Protein AF-A0A9N9D016-F1 (afdb_monomer)

Structure (mmCIF, N/CA/C/O backbone):
data_AF-A0A9N9D016-F1
#
_entry.id   AF-A0A9N9D016-F1
#
loop_
_atom_site.group_PDB
_atom_site.id
_atom_site.type_symbol
_atom_site.label_atom_id
_atom_site.label_alt_id
_atom_site.label_comp_id
_atom_site.label_asym_id
_atom_site.label_entity_id
_atom_site.label_seq_id
_atom_site.pdbx_PDB_ins_code
_atom_site.Cartn_x
_atom_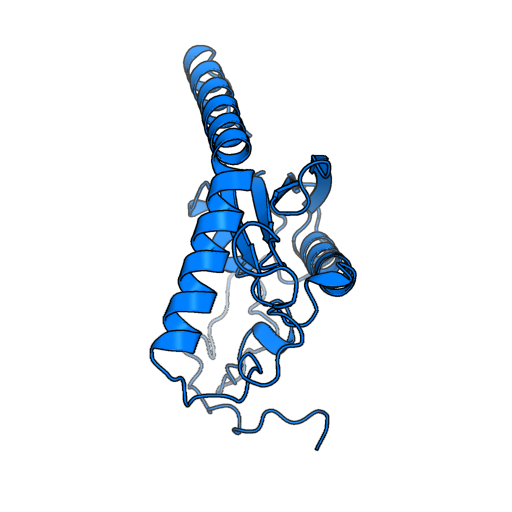site.Cartn_y
_atom_site.Cartn_z
_atom_site.occupancy
_atom_site.B_iso_or_equiv
_atom_site.auth_seq_id
_atom_site.auth_comp_id
_atom_site.auth_asym_id
_atom_site.auth_atom_id
_atom_site.pdbx_PDB_model_num
ATOM 1 N N . PHE A 1 1 ? -6.616 -1.565 -28.802 1.00 39.59 1 PHE A N 1
ATOM 2 C CA . PHE A 1 1 ? -7.080 -2.695 -27.973 1.00 39.59 1 PHE A CA 1
ATOM 3 C C . PHE A 1 1 ? -7.249 -2.222 -26.531 1.00 39.59 1 PHE A C 1
ATOM 5 O O . PHE A 1 1 ? -6.653 -2.785 -25.626 1.00 39.59 1 PHE A O 1
ATOM 12 N N . GLU A 1 2 ? -8.017 -1.154 -26.308 1.00 29.58 2 GLU A N 1
ATOM 13 C CA . GLU A 1 2 ? -8.272 -0.645 -24.955 1.00 29.58 2 GLU A CA 1
ATOM 14 C C . GLU A 1 2 ? -9.552 -1.282 -24.411 1.00 29.58 2 GLU A C 1
ATOM 16 O O . GLU A 1 2 ? -10.544 -1.376 -25.132 1.00 29.58 2 GLU A O 1
ATOM 21 N N . GLY A 1 3 ? -9.513 -1.744 -23.159 1.00 40.12 3 GLY A N 1
ATOM 22 C CA . GLY A 1 3 ? -10.699 -2.173 -22.409 1.00 40.12 3 GLY A CA 1
ATOM 23 C C . GLY A 1 3 ? -10.976 -3.679 -22.338 1.00 40.12 3 GLY A C 1
ATOM 24 O O . GLY A 1 3 ? -11.902 -4.072 -21.635 1.00 40.12 3 GLY A O 1
ATOM 25 N N . HIS A 1 4 ? -10.186 -4.536 -22.992 1.00 47.91 4 HIS A N 1
ATOM 26 C CA . HIS A 1 4 ? -10.326 -5.991 -22.857 1.00 47.91 4 HIS A CA 1
ATOM 27 C C . HIS A 1 4 ? -9.100 -6.597 -22.180 1.00 47.91 4 HIS A C 1
ATOM 29 O O . HIS A 1 4 ? -7.974 -6.415 -22.644 1.00 47.91 4 HIS A O 1
ATOM 35 N N . HIS A 1 5 ? -9.329 -7.336 -21.090 1.00 57.50 5 HIS A N 1
ATOM 36 C CA . HIS A 1 5 ? -8.306 -8.198 -2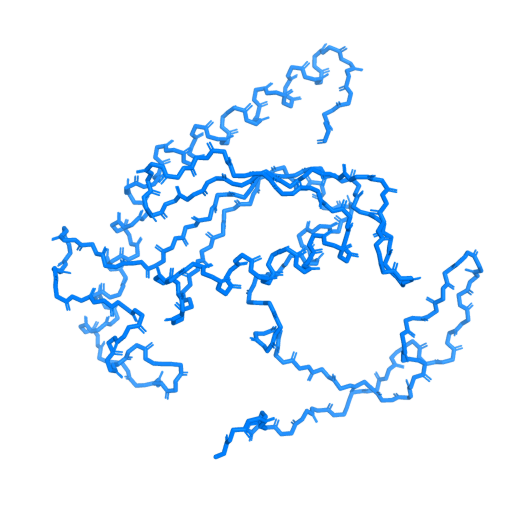0.508 1.00 57.50 5 HIS A CA 1
ATOM 37 C C . HIS A 1 5 ? -7.816 -9.166 -21.606 1.00 57.50 5 HIS A C 1
ATOM 39 O O . HIS A 1 5 ? -8.651 -9.763 -22.291 1.00 57.50 5 HIS A O 1
ATOM 45 N N . PRO A 1 6 ? -6.495 -9.318 -21.822 1.00 65.94 6 PRO A N 1
ATOM 46 C CA . PRO A 1 6 ? -5.955 -10.052 -22.974 1.00 65.94 6 PRO A CA 1
ATOM 47 C C . PRO A 1 6 ? -6.269 -11.553 -22.936 1.00 65.94 6 PRO A C 1
ATOM 49 O O . PRO A 1 6 ? -6.112 -12.251 -23.934 1.00 65.94 6 PRO A O 1
ATOM 52 N N . ILE A 1 7 ? -6.708 -12.044 -21.778 1.00 72.31 7 ILE A N 1
ATOM 53 C CA . ILE A 1 7 ? -7.088 -13.428 -21.529 1.00 72.31 7 ILE A CA 1
ATOM 54 C C . ILE A 1 7 ? -8.566 -13.425 -21.109 1.00 72.31 7 ILE A C 1
ATOM 56 O O . ILE A 1 7 ? -8.907 -12.681 -20.185 1.00 72.31 7 ILE A O 1
ATOM 60 N N . PRO A 1 8 ? -9.447 -14.215 -21.747 1.00 76.75 8 PRO A N 1
ATOM 61 C CA . PRO A 1 8 ? -10.817 -14.393 -21.273 1.00 76.75 8 PRO A CA 1
ATOM 62 C C . PRO A 1 8 ? -10.829 -14.826 -19.805 1.00 76.75 8 PRO A C 1
ATOM 64 O O . PRO A 1 8 ? -9.970 -15.605 -19.387 1.00 76.75 8 PRO A O 1
ATOM 67 N N . GLN A 1 9 ? -11.786 -14.332 -19.020 1.00 83.00 9 GLN A N 1
ATOM 68 C CA . GLN A 1 9 ? -11.926 -14.785 -17.637 1.00 83.00 9 GLN A CA 1
ATOM 69 C C . GLN A 1 9 ? -12.270 -16.285 -17.618 1.00 83.00 9 GLN A C 1
ATOM 71 O O . GLN A 1 9 ? -13.048 -16.734 -18.466 1.00 83.00 9 GLN A O 1
ATOM 76 N N . PRO A 1 10 ? -11.672 -17.073 -16.710 1.00 85.88 10 PRO A N 1
ATOM 77 C CA . PRO A 1 10 ? -12.040 -18.471 -16.546 1.00 85.88 10 PRO A CA 1
ATOM 78 C C . PRO A 1 10 ? -13.487 -18.595 -16.058 1.00 85.88 10 PRO A C 1
ATOM 80 O O . PRO A 1 10 ? -13.998 -17.724 -15.355 1.00 85.88 10 PRO A O 1
ATOM 83 N N . ASN A 1 11 ? -14.127 -19.702 -16.437 1.00 90.19 11 ASN A N 1
ATOM 84 C CA . ASN A 1 11 ? -15.432 -20.095 -15.921 1.00 90.19 11 ASN A CA 1
ATOM 85 C C . ASN A 1 11 ? -15.217 -21.035 -14.736 1.00 90.19 11 ASN A C 1
ATOM 87 O O . ASN A 1 11 ? -14.868 -22.202 -14.931 1.00 90.19 11 ASN A O 1
ATOM 91 N N . ASP A 1 12 ? -15.441 -20.534 -13.527 1.00 89.81 12 ASP A N 1
ATOM 92 C CA . ASP A 1 12 ? -15.268 -21.295 -12.295 1.00 89.81 12 ASP A CA 1
ATOM 93 C C . ASP A 1 12 ? -16.627 -21.651 -11.691 1.00 89.81 12 ASP A C 1
ATOM 95 O O . ASP A 1 12 ? -17.488 -20.791 -11.519 1.00 89.81 12 ASP A O 1
ATOM 99 N N . TYR A 1 13 ? -16.841 -22.920 -11.336 1.00 92.31 13 TYR A N 1
ATOM 100 C CA . TYR A 1 13 ? -18.090 -23.326 -10.688 1.00 92.31 13 TYR A CA 1
ATOM 101 C C . TYR A 1 13 ? -18.233 -22.666 -9.313 1.00 92.31 13 TYR A C 1
ATOM 103 O O . TYR A 1 13 ? -17.361 -22.777 -8.445 1.00 92.31 13 TYR A O 1
ATOM 111 N N . ASN A 1 14 ? -19.368 -22.005 -9.097 1.00 89.44 14 ASN A N 1
ATOM 112 C CA . ASN A 1 14 ? -19.669 -21.318 -7.856 1.00 89.44 14 ASN A CA 1
ATOM 113 C C . ASN A 1 14 ? -20.026 -22.322 -6.751 1.00 89.44 14 ASN A C 1
ATOM 115 O O . ASN A 1 14 ? -21.141 -22.838 -6.692 1.00 89.44 14 ASN A O 1
ATOM 119 N N . PHE A 1 15 ? -19.111 -22.540 -5.805 1.00 87.12 15 PHE A N 1
ATOM 120 C CA . PHE A 1 15 ? -19.359 -23.406 -4.643 1.00 87.12 15 PHE A CA 1
ATOM 121 C C . PHE A 1 15 ? -20.514 -22.922 -3.747 1.00 87.12 15 PHE A C 1
ATOM 123 O O . PHE A 1 15 ? -20.996 -23.677 -2.905 1.00 87.12 15 PHE A O 1
ATOM 130 N N . SER A 1 16 ? -20.920 -21.656 -3.888 1.00 85.00 16 SER A N 1
ATOM 131 C CA . SER A 1 16 ? -22.013 -21.042 -3.133 1.00 85.00 16 SER A CA 1
ATOM 132 C C . SER A 1 16 ? -23.344 -20.993 -3.890 1.00 85.00 16 SER A C 1
ATOM 134 O O . SER A 1 16 ? -24.325 -20.473 -3.356 1.00 85.00 16 SER A O 1
ATOM 136 N N . TYR A 1 17 ? -23.402 -21.550 -5.105 1.00 85.88 17 TYR A N 1
ATOM 137 C CA . T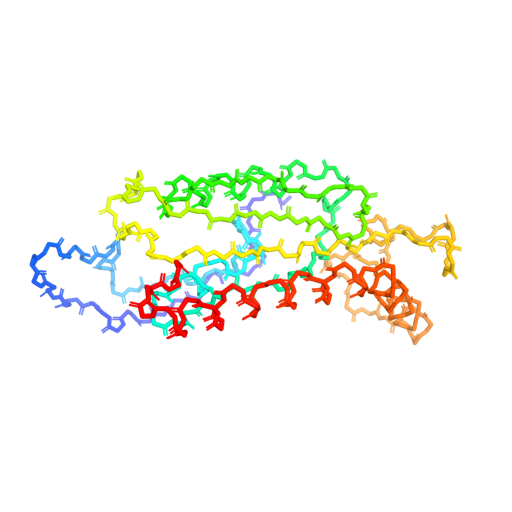YR A 1 17 ? -24.632 -21.619 -5.888 1.00 85.88 17 TYR A CA 1
ATOM 138 C C . TYR A 1 17 ? -25.722 -22.381 -5.124 1.00 85.88 17 TYR A C 1
ATOM 140 O O . TYR A 1 17 ? -25.465 -23.440 -4.553 1.00 85.88 17 TYR A O 1
ATOM 148 N N . HIS A 1 18 ? -26.935 -21.822 -5.083 1.00 84.12 18 HIS A N 1
ATOM 149 C CA . HIS A 1 18 ? -28.066 -22.328 -4.287 1.00 84.12 18 HIS A CA 1
ATOM 150 C C . HIS A 1 18 ? -27.874 -22.344 -2.764 1.00 84.12 18 HIS A C 1
ATOM 152 O O . HIS A 1 18 ? -28.691 -22.928 -2.046 1.00 84.12 18 HIS A O 1
ATOM 158 N N . LEU A 1 19 ? -26.852 -21.676 -2.225 1.00 81.06 19 LEU A N 1
ATOM 159 C CA . LEU A 1 19 ? -26.879 -21.365 -0.802 1.00 81.06 19 LEU A CA 1
ATOM 160 C C . LEU A 1 19 ? -27.991 -20.341 -0.528 1.00 81.06 19 LEU A C 1
ATOM 162 O O . LEU A 1 19 ? -28.340 -19.512 -1.361 1.00 81.06 19 LEU A O 1
ATOM 166 N N . HIS A 1 20 ? -28.585 -20.409 0.656 1.00 76.56 20 HIS A N 1
ATOM 167 C CA . HIS A 1 20 ? -29.593 -19.453 1.102 1.00 76.56 20 HIS A CA 1
ATOM 168 C C . HIS A 1 20 ? -29.164 -18.947 2.476 1.00 76.56 20 HIS A C 1
ATOM 170 O O . HIS A 1 20 ? -29.488 -19.575 3.486 1.00 76.56 20 HIS A O 1
ATOM 176 N N . PRO A 1 21 ? -28.351 -17.877 2.537 1.00 74.44 21 PRO A N 1
ATOM 177 C CA . PRO A 1 21 ? -27.917 -17.334 3.811 1.00 74.44 21 PRO A CA 1
ATOM 178 C C . PRO A 1 21 ? -29.119 -16.807 4.596 1.00 74.44 21 PRO A C 1
ATOM 180 O O . PRO A 1 21 ? -30.038 -16.202 4.041 1.00 74.44 21 PRO A O 1
ATOM 183 N N . SER A 1 22 ? -29.104 -17.035 5.908 1.00 71.69 22 SER A N 1
ATOM 184 C CA . SER A 1 22 ? -30.092 -16.442 6.804 1.00 71.69 22 SER A CA 1
ATOM 185 C C . SER A 1 22 ? -29.954 -14.912 6.805 1.00 71.69 22 SER A C 1
ATOM 187 O O . SER A 1 22 ? -28.826 -14.404 6.773 1.00 71.69 22 SER A O 1
ATOM 189 N N . PRO A 1 23 ? -31.065 -14.159 6.910 1.00 70.06 23 PRO A N 1
ATOM 190 C CA . PRO A 1 23 ? -31.018 -12.712 7.099 1.00 70.06 23 PRO A CA 1
ATOM 191 C C . PRO A 1 23 ? -30.088 -12.312 8.263 1.00 70.06 23 PRO A C 1
ATOM 193 O O . PRO A 1 23 ? -30.003 -13.050 9.248 1.00 70.06 23 PRO A O 1
ATOM 196 N N . PRO A 1 24 ? -29.401 -11.156 8.192 1.00 68.00 24 PRO A N 1
ATOM 197 C CA . PRO A 1 24 ? -29.524 -10.099 7.181 1.00 68.00 24 PRO A CA 1
ATOM 198 C C . PRO A 1 24 ? -28.620 -10.289 5.950 1.00 68.00 24 PRO A C 1
ATOM 200 O O . PRO A 1 24 ? -28.565 -9.410 5.094 1.00 68.00 24 PRO A O 1
ATOM 203 N N . TYR A 1 25 ? -27.885 -11.397 5.859 1.00 66.06 25 TYR A N 1
ATOM 204 C CA . TYR A 1 25 ? -26.896 -11.592 4.806 1.00 66.06 25 TYR A CA 1
ATOM 205 C C . TYR A 1 25 ? -27.591 -11.935 3.490 1.00 66.06 25 TYR A C 1
ATOM 207 O O . TYR A 1 25 ? -28.261 -12.958 3.382 1.00 66.06 25 TYR A O 1
ATOM 215 N N . LYS A 1 26 ? -27.421 -11.086 2.477 1.00 65.75 26 LYS A N 1
ATOM 216 C CA . LYS A 1 26 ? -27.707 -11.459 1.092 1.00 65.75 26 LYS A CA 1
ATOM 217 C C . LYS A 1 26 ? -26.488 -12.219 0.567 1.00 65.75 26 LYS A C 1
ATOM 219 O O . LYS A 1 26 ? -25.357 -11.836 0.872 1.00 65.75 26 LYS A O 1
ATOM 224 N N . LEU A 1 27 ? -26.693 -13.277 -0.223 1.00 66.19 27 LEU A N 1
ATOM 225 C CA . LEU A 1 27 ? -25.628 -13.693 -1.139 1.00 66.19 27 LEU A CA 1
ATOM 226 C C . LEU A 1 27 ? -25.256 -12.453 -1.946 1.00 66.19 27 LEU A C 1
ATOM 228 O O . LEU A 1 27 ? -26.141 -11.661 -2.283 1.00 66.19 27 LEU A O 1
ATOM 232 N N . GLY A 1 28 ? -23.959 -12.252 -2.171 1.00 64.44 28 GLY A N 1
ATOM 233 C CA . GLY A 1 28 ? -23.489 -11.153 -3.004 1.00 64.44 28 GLY A CA 1
ATOM 234 C C . GLY A 1 28 ? -24.165 -11.167 -4.384 1.00 64.44 28 GLY A C 1
ATOM 235 O O . GLY A 1 28 ? -24.965 -12.057 -4.675 1.00 64.44 28 GLY A O 1
ATOM 236 N N . PRO A 1 29 ? -23.828 -10.217 -5.264 1.00 59.78 29 PRO A N 1
ATOM 237 C CA . PRO A 1 29 ? -24.508 -10.016 -6.548 1.00 59.78 29 PRO A CA 1
ATOM 238 C C . PRO A 1 29 ? -24.613 -11.248 -7.472 1.00 59.78 29 PRO A C 1
ATOM 240 O O . PRO A 1 29 ? -25.320 -11.184 -8.472 1.00 59.78 29 PRO A O 1
ATOM 243 N N . GLU A 1 30 ? -23.980 -12.379 -7.150 1.00 62.97 30 GLU A N 1
ATOM 244 C CA . GLU A 1 30 ? -23.886 -13.545 -8.019 1.00 62.97 30 GLU A CA 1
ATOM 245 C C . GLU A 1 30 ? -24.279 -14.848 -7.304 1.00 62.97 30 GLU A C 1
ATOM 247 O O . GLU A 1 30 ? -23.441 -15.678 -6.954 1.00 62.97 30 GLU A O 1
ATOM 252 N N . ASN A 1 31 ? -25.587 -15.098 -7.176 1.00 73.81 31 ASN A N 1
ATOM 253 C CA . ASN A 1 31 ? -26.110 -16.474 -7.118 1.00 73.81 31 ASN A CA 1
ATOM 254 C C . ASN A 1 31 ? -26.096 -17.103 -8.531 1.00 73.81 31 ASN A C 1
ATOM 256 O O . ASN A 1 31 ? -27.087 -17.671 -8.987 1.00 73.81 31 ASN A O 1
ATOM 260 N N . ASN A 1 32 ? -24.983 -16.923 -9.243 1.00 84.69 32 ASN A N 1
ATOM 261 C CA . ASN A 1 32 ? -24.724 -17.488 -10.558 1.00 84.69 32 ASN A CA 1
ATOM 262 C C . ASN A 1 32 ? -24.093 -18.869 -10.382 1.00 84.69 32 ASN A C 1
ATOM 264 O O . ASN A 1 32 ? -23.357 -19.094 -9.423 1.00 84.69 32 ASN A O 1
ATOM 268 N N . GLU A 1 33 ? -24.355 -19.787 -11.308 1.00 89.44 33 GLU A N 1
ATOM 269 C CA . GLU A 1 33 ? -23.710 -21.107 -11.321 1.00 89.44 33 GLU A CA 1
ATOM 270 C C . GLU A 1 33 ? -22.202 -20.997 -11.589 1.00 89.44 33 GLU A C 1
ATOM 272 O O . GLU A 1 33 ? -21.408 -21.768 -11.050 1.00 89.44 33 GLU A O 1
ATOM 277 N N . ILE A 1 34 ? -21.813 -20.007 -12.394 1.00 90.00 34 ILE A N 1
ATOM 278 C CA . ILE A 1 34 ? -20.440 -19.744 -12.815 1.00 90.00 34 ILE A CA 1
ATOM 279 C C . ILE A 1 34 ? -19.999 -18.385 -12.272 1.00 90.00 34 ILE A C 1
ATOM 281 O O . ILE A 1 34 ? -20.721 -17.398 -12.404 1.00 90.00 34 ILE A O 1
ATOM 285 N N . LEU A 1 35 ? -18.811 -18.354 -11.675 1.00 88.00 35 LEU A N 1
ATOM 286 C CA . LEU A 1 35 ? -18.076 -17.151 -11.312 1.00 88.00 35 LEU A CA 1
ATOM 287 C C . LEU A 1 35 ? -17.006 -16.878 -12.364 1.00 88.00 35 LEU A C 1
ATOM 289 O O . LEU A 1 35 ? -16.386 -17.804 -12.889 1.00 88.00 35 LEU A O 1
ATOM 293 N N . HIS A 1 36 ? -16.754 -15.597 -12.607 1.00 87.38 36 HIS A N 1
ATOM 294 C CA . HIS A 1 36 ? -15.640 -15.147 -13.430 1.00 87.38 36 HIS A CA 1
ATOM 295 C C . HIS A 1 36 ? -14.653 -14.378 -12.557 1.00 87.38 36 HIS A C 1
ATOM 297 O O . HIS A 1 36 ? -14.885 -13.224 -12.188 1.00 87.38 36 HIS A O 1
ATOM 303 N N . PHE A 1 37 ? -13.541 -15.018 -12.198 1.00 85.62 37 PHE A N 1
ATOM 304 C CA . PHE A 1 37 ? -12.487 -14.337 -11.455 1.00 85.62 37 PHE A CA 1
ATOM 305 C C . PHE A 1 37 ? -11.612 -13.504 -12.397 1.00 85.62 37 PHE A C 1
ATOM 307 O O . PHE A 1 37 ? -11.225 -13.941 -13.481 1.00 85.62 37 PHE A O 1
ATOM 314 N N . GLY A 1 38 ? -11.298 -12.282 -11.971 1.00 84.50 38 GLY A N 1
ATOM 315 C CA . GLY A 1 38 ? -10.421 -11.360 -12.686 1.00 84.50 38 GLY A CA 1
ATOM 316 C C . GLY A 1 38 ? -9.198 -10.971 -11.863 1.00 84.50 38 GLY A C 1
ATOM 317 O O . GLY A 1 38 ? -9.175 -11.134 -10.642 1.00 84.50 38 GLY A O 1
ATOM 318 N N . ASP A 1 39 ? -8.191 -10.427 -12.545 1.00 85.50 39 ASP A N 1
ATOM 319 C CA . ASP A 1 39 ? -7.055 -9.766 -11.903 1.00 85.50 39 ASP A CA 1
ATOM 320 C C . ASP A 1 39 ? -7.557 -8.534 -11.113 1.00 85.50 39 ASP A C 1
ATOM 322 O O . ASP A 1 39 ? -8.206 -7.658 -11.703 1.00 85.50 39 ASP A O 1
ATOM 326 N N . PRO A 1 40 ? -7.288 -8.440 -9.794 1.00 85.25 40 PRO A N 1
ATOM 327 C CA . PRO A 1 40 ? -7.723 -7.310 -8.976 1.00 85.25 40 PRO A CA 1
ATOM 328 C C . PRO A 1 40 ? -7.131 -5.970 -9.426 1.00 85.25 40 PRO A C 1
ATOM 330 O O . PRO A 1 40 ? -7.741 -4.934 -9.148 1.00 85.25 40 PRO A O 1
ATOM 333 N N . GLY A 1 41 ? -6.014 -5.970 -10.161 1.00 82.00 41 GLY A N 1
ATOM 334 C CA . GLY A 1 41 ? -5.363 -4.760 -10.659 1.00 82.00 41 GLY A CA 1
ATOM 335 C C . GLY A 1 41 ? -6.174 -3.963 -11.680 1.00 82.00 41 GLY A C 1
ATOM 336 O O . GLY A 1 41 ? -5.859 -2.816 -11.971 1.00 82.00 41 GLY A O 1
ATOM 337 N N . ALA A 1 42 ? -7.280 -4.517 -12.185 1.00 80.81 42 ALA A N 1
ATOM 338 C CA . ALA A 1 42 ? -8.277 -3.740 -12.925 1.00 80.81 42 ALA A CA 1
ATOM 339 C C . ALA A 1 42 ? -9.099 -2.789 -12.026 1.00 80.81 42 ALA A C 1
ATOM 341 O O . ALA A 1 42 ? -9.856 -1.967 -12.538 1.00 80.81 42 ALA A O 1
ATOM 342 N N . THR A 1 43 ? -8.996 -2.924 -10.698 1.00 84.31 43 THR A N 1
ATOM 343 C CA . THR A 1 43 ? -9.799 -2.181 -9.714 1.00 84.31 43 THR A CA 1
ATOM 344 C C . THR A 1 43 ? -8.948 -1.521 -8.634 1.00 84.31 43 THR A C 1
ATOM 346 O O . THR A 1 43 ? -9.005 -0.308 -8.466 1.00 84.31 43 THR A O 1
ATOM 349 N N . ASN A 1 44 ? -8.178 -2.309 -7.883 1.00 87.12 44 ASN A N 1
ATOM 350 C CA . ASN A 1 44 ? -7.308 -1.857 -6.809 1.00 87.12 44 ASN A CA 1
ATOM 351 C C . ASN A 1 44 ? -6.137 -2.832 -6.689 1.00 87.12 44 ASN A C 1
ATOM 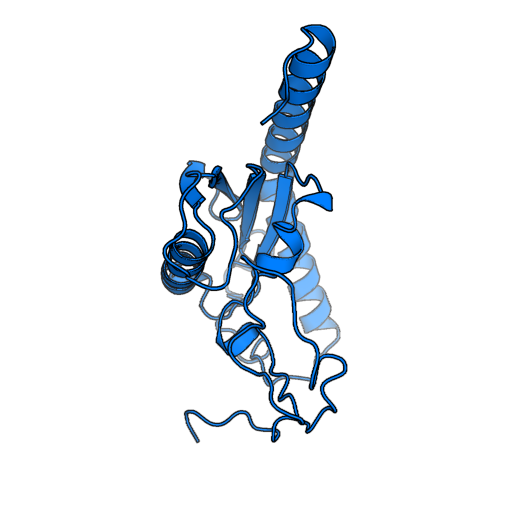353 O O . ASN A 1 44 ? -6.319 -3.976 -6.269 1.00 87.12 44 ASN A O 1
ATOM 357 N N . ASP A 1 45 ? -4.939 -2.362 -7.030 1.00 87.25 45 ASP A N 1
ATOM 358 C CA . ASP A 1 45 ? -3.704 -3.144 -6.928 1.00 87.25 45 ASP A CA 1
ATOM 359 C C . ASP A 1 45 ? -3.292 -3.426 -5.468 1.00 87.25 45 ASP A C 1
ATOM 361 O O . ASP A 1 45 ? -2.490 -4.326 -5.206 1.00 87.25 45 ASP A O 1
ATOM 365 N N . PHE A 1 46 ? -3.878 -2.728 -4.484 1.00 89.25 46 PHE A N 1
ATOM 366 C CA . PHE A 1 46 ? -3.704 -3.058 -3.072 1.00 89.25 46 PHE A CA 1
ATOM 367 C C . PHE A 1 46 ? -4.733 -4.092 -2.589 1.00 89.25 46 PHE A C 1
ATOM 369 O O . PHE A 1 46 ? -5.944 -3.885 -2.719 1.00 89.25 46 PHE A O 1
ATOM 376 N N . PRO A 1 47 ? -4.301 -5.171 -1.902 1.00 90.81 47 PRO A N 1
ATOM 377 C CA . PRO A 1 47 ? -5.186 -6.221 -1.392 1.00 90.81 47 PRO A CA 1
ATOM 378 C C . PRO A 1 47 ? -5.919 -5.798 -0.102 1.00 90.81 47 PRO A C 1
ATOM 380 O O . PRO A 1 47 ? -5.864 -6.471 0.934 1.00 90.81 47 PRO A O 1
ATOM 383 N N . MET A 1 48 ? -6.643 -4.680 -0.160 1.00 92.88 48 MET A N 1
ATOM 384 C CA . MET A 1 48 ? -7.283 -4.032 0.988 1.00 92.88 48 MET A CA 1
ATOM 385 C C . MET A 1 48 ? -8.420 -4.868 1.595 1.00 92.88 48 MET A C 1
ATOM 387 O O . MET A 1 48 ? -8.593 -4.916 2.817 1.00 92.88 48 MET A O 1
ATOM 391 N N . TYR A 1 49 ? -9.187 -5.591 0.775 1.00 92.44 49 TYR A N 1
ATOM 392 C CA . TYR A 1 49 ? -10.284 -6.433 1.266 1.00 92.44 49 TYR A CA 1
ATOM 393 C C . TYR A 1 49 ? -9.791 -7.595 2.152 1.00 92.44 49 TYR A C 1
ATOM 395 O O . TYR A 1 49 ? -10.280 -7.718 3.279 1.00 92.44 49 TYR A O 1
ATOM 403 N N . PRO A 1 50 ? -8.787 -8.401 1.743 1.00 92.94 50 PRO A N 1
ATOM 404 C CA . PRO A 1 50 ? -8.173 -9.384 2.634 1.00 92.94 50 PRO A CA 1
ATOM 405 C C . PRO A 1 50 ? -7.598 -8.783 3.919 1.00 92.94 50 PRO A C 1
ATOM 407 O O . PRO A 1 50 ? -7.757 -9.376 4.984 1.00 92.94 50 PRO A O 1
ATOM 410 N N . ILE A 1 51 ? -6.930 -7.626 3.834 1.00 92.69 51 ILE A N 1
ATOM 411 C CA . ILE A 1 51 ? -6.313 -6.944 4.985 1.00 92.69 51 ILE A CA 1
ATOM 412 C C . ILE A 1 51 ? -7.371 -6.565 6.029 1.00 92.69 51 ILE A C 1
ATOM 414 O O . ILE A 1 51 ? -7.183 -6.786 7.224 1.00 92.69 51 ILE A O 1
ATOM 418 N N . THR A 1 52 ? -8.518 -6.064 5.579 1.00 93.44 52 THR A N 1
ATOM 419 C CA . THR A 1 52 ? -9.573 -5.541 6.461 1.00 93.44 52 THR A CA 1
ATOM 420 C C . THR A 1 52 ? -10.554 -6.599 6.961 1.00 93.44 52 THR A C 1
ATOM 422 O O . THR A 1 52 ? -11.571 -6.266 7.574 1.00 93.44 52 THR A O 1
ATOM 425 N N . HIS A 1 53 ? -10.268 -7.884 6.737 1.00 92.62 53 HIS A N 1
ATOM 426 C CA . HIS A 1 53 ? -11.083 -8.958 7.287 1.00 92.62 53 HIS A CA 1
ATOM 427 C C . HIS A 1 53 ? -11.033 -8.930 8.834 1.00 92.62 53 HIS A C 1
ATOM 429 O O . HIS A 1 53 ? -9.947 -9.080 9.406 1.00 92.62 53 HIS A O 1
ATOM 435 N N . PRO A 1 54 ? -12.176 -8.840 9.550 1.00 87.81 54 PRO A N 1
ATOM 436 C CA . PRO A 1 54 ? -12.199 -8.582 10.997 1.00 87.81 54 PRO A CA 1
ATOM 437 C C . PRO A 1 54 ? -11.378 -9.550 11.855 1.00 87.81 54 PRO A C 1
ATOM 439 O O . PRO A 1 54 ? -10.746 -9.162 12.837 1.00 87.81 54 PRO A O 1
ATOM 442 N N . LYS A 1 55 ? -11.324 -10.829 11.464 1.00 92.06 55 LYS A N 1
ATOM 443 C CA . LYS A 1 55 ? -10.551 -11.847 12.196 1.00 92.06 55 LYS A CA 1
ATOM 444 C C . LYS A 1 55 ? -9.029 -11.678 12.100 1.00 92.06 55 LYS A C 1
ATOM 446 O O . LYS A 1 55 ? -8.333 -12.280 12.911 1.00 92.06 55 LYS A O 1
ATOM 451 N N . ARG A 1 56 ? -8.500 -10.894 11.148 1.00 93.38 56 ARG A N 1
ATOM 452 C CA . ARG A 1 56 ? -7.045 -10.719 10.989 1.00 93.38 56 ARG A CA 1
ATOM 453 C C . ARG A 1 56 ? -6.432 -9.778 12.020 1.00 93.38 56 ARG A C 1
ATOM 455 O O . ARG A 1 56 ? -5.253 -9.918 12.316 1.00 93.38 56 ARG A O 1
ATOM 462 N N . LYS A 1 57 ? -7.225 -8.861 12.587 1.00 92.69 57 LYS A N 1
ATOM 463 C CA . LYS A 1 57 ? -6.794 -7.923 13.637 1.00 92.69 57 LYS A CA 1
ATOM 464 C C . LYS A 1 57 ? -5.495 -7.168 13.282 1.00 92.69 57 LYS A C 1
ATOM 466 O O . LYS A 1 57 ? -4.614 -7.041 14.128 1.00 92.69 57 LYS A O 1
ATOM 471 N N . ILE A 1 58 ? -5.377 -6.705 12.035 1.00 95.75 58 ILE A N 1
ATOM 472 C CA . ILE A 1 58 ? -4.192 -5.992 11.534 1.00 95.75 58 ILE A CA 1
ATOM 473 C C . ILE A 1 58 ? -4.163 -4.579 12.117 1.00 95.75 58 ILE A C 1
ATOM 475 O O . ILE A 1 58 ? -5.171 -3.887 12.056 1.00 95.75 58 ILE A O 1
ATOM 479 N N . ASP A 1 59 ? -3.020 -4.175 12.677 1.00 96.62 59 ASP A N 1
ATOM 480 C CA . ASP A 1 59 ? -2.816 -2.831 13.240 1.00 96.62 59 ASP A CA 1
ATOM 481 C C . ASP A 1 59 ? -1.951 -1.940 12.319 1.00 96.62 59 ASP A C 1
ATOM 483 O O . ASP A 1 59 ? -2.175 -0.735 12.230 1.00 96.62 59 ASP A O 1
ATOM 487 N N . VAL A 1 60 ? -0.975 -2.529 11.613 1.00 97.62 60 VAL A N 1
ATOM 488 C CA . VAL A 1 60 ? -0.067 -1.837 10.680 1.00 97.62 60 VAL A CA 1
ATOM 489 C C . VAL A 1 60 ? 0.063 -2.645 9.391 1.00 97.62 60 VAL A C 1
ATOM 491 O O . VAL A 1 60 ? 0.231 -3.865 9.433 1.00 97.62 60 VAL A O 1
ATOM 494 N N . VAL A 1 61 ? 0.026 -1.955 8.255 1.00 97.69 61 VAL A N 1
ATOM 495 C CA . VAL A 1 61 ? 0.296 -2.474 6.914 1.00 97.69 61 VAL A CA 1
ATOM 496 C C . VAL A 1 61 ? 1.527 -1.763 6.367 1.00 97.69 61 VAL A C 1
ATOM 498 O O . VAL A 1 61 ? 1.597 -0.539 6.388 1.00 97.69 61 VAL A O 1
ATOM 501 N N . ILE A 1 62 ? 2.486 -2.530 5.856 1.00 97.69 62 ILE A N 1
ATOM 502 C CA . ILE A 1 62 ? 3.614 -2.008 5.079 1.00 97.69 62 ILE A CA 1
ATOM 503 C C . ILE A 1 62 ? 3.307 -2.343 3.622 1.00 97.69 62 ILE A C 1
ATOM 505 O O . ILE A 1 62 ? 3.441 -3.495 3.209 1.00 97.69 62 ILE A O 1
ATOM 509 N N . GLY A 1 63 ? 2.791 -1.363 2.889 1.00 96.31 63 GLY A N 1
ATOM 510 C CA . GLY A 1 63 ? 2.380 -1.510 1.500 1.00 96.31 63 GLY A CA 1
ATOM 511 C C . GLY A 1 63 ? 3.478 -1.037 0.561 1.00 96.31 63 GLY A C 1
ATOM 512 O O . GLY A 1 63 ? 4.026 0.038 0.771 1.00 96.31 63 GLY A O 1
ATOM 513 N N . PHE A 1 64 ? 3.785 -1.822 -0.468 1.00 96.12 64 PHE A N 1
ATOM 514 C CA . PHE A 1 64 ? 4.732 -1.452 -1.517 1.00 96.12 64 PHE A CA 1
ATOM 515 C C . PHE A 1 64 ? 3.965 -1.246 -2.819 1.00 96.12 64 PHE A C 1
ATOM 517 O O . PHE A 1 64 ? 3.258 -2.152 -3.253 1.00 96.12 64 PHE A O 1
ATOM 524 N N . ASP A 1 65 ? 4.114 -0.071 -3.419 1.00 94.31 65 ASP A N 1
ATOM 525 C CA . ASP A 1 65 ? 3.489 0.298 -4.682 1.00 94.31 65 ASP A CA 1
ATOM 526 C C . ASP A 1 65 ? 4.523 0.322 -5.807 1.00 94.31 65 ASP A C 1
ATOM 528 O O . ASP A 1 65 ? 5.454 1.132 -5.790 1.00 94.31 65 ASP A O 1
ATOM 532 N N . CYS A 1 66 ? 4.335 -0.568 -6.779 1.00 92.31 66 CYS A N 1
ATOM 533 C CA . CYS A 1 66 ? 5.139 -0.671 -7.995 1.00 92.31 66 CYS A CA 1
ATOM 534 C C . CYS A 1 66 ? 4.344 -0.271 -9.253 1.00 92.31 66 CYS A C 1
ATOM 536 O O . CYS A 1 66 ? 4.703 -0.668 -10.361 1.00 92.31 66 CYS A O 1
ATOM 538 N N . SER A 1 67 ? 3.244 0.462 -9.089 1.00 90.00 67 SER A N 1
ATOM 539 C CA . SER A 1 67 ? 2.356 0.879 -10.170 1.00 90.00 67 SER A CA 1
ATOM 540 C C . SER A 1 67 ? 3.053 1.864 -11.098 1.00 90.00 67 SER A C 1
ATOM 542 O O . SER A 1 67 ? 3.806 2.738 -10.672 1.00 90.00 67 SER A O 1
ATOM 544 N N . THR A 1 68 ? 2.724 1.815 -12.384 1.00 85.88 68 THR A N 1
ATOM 545 C CA . THR A 1 68 ? 3.251 2.774 -13.369 1.00 85.88 68 THR A CA 1
ATOM 546 C C . THR A 1 68 ? 2.711 4.196 -13.169 1.00 85.88 68 THR A C 1
ATOM 548 O O . THR A 1 68 ? 3.269 5.150 -13.696 1.00 85.88 68 THR A O 1
ATOM 551 N N . SER A 1 69 ? 1.629 4.364 -12.402 1.00 86.19 69 SER A N 1
ATOM 552 C CA . SER A 1 69 ? 1.019 5.659 -12.062 1.00 86.19 69 SER A CA 1
ATOM 553 C C . SER A 1 69 ? 1.450 6.208 -10.696 1.00 86.19 69 SER A C 1
ATOM 555 O O . SER A 1 69 ? 0.901 7.208 -10.236 1.00 86.19 69 SER A O 1
ATOM 557 N N . VAL A 1 70 ? 2.424 5.575 -10.033 1.00 87.88 70 VAL A N 1
ATOM 558 C CA . VAL A 1 70 ? 2.824 5.889 -8.648 1.00 87.88 70 VAL A CA 1
ATOM 559 C C . VAL A 1 70 ? 3.365 7.321 -8.466 1.00 87.88 70 VAL A C 1
ATOM 561 O O . VAL A 1 70 ? 3.330 7.870 -7.362 1.00 87.88 70 VAL A O 1
ATOM 564 N N . VAL A 1 71 ? 3.828 7.953 -9.551 1.00 86.56 71 VAL A N 1
ATOM 565 C CA . VAL A 1 71 ? 4.404 9.308 -9.549 1.00 86.56 71 VAL A CA 1
ATOM 566 C C . VAL A 1 71 ? 3.343 10.397 -9.334 1.00 86.56 71 VAL A C 1
ATOM 568 O O . VAL A 1 71 ? 3.576 11.309 -8.546 1.00 86.56 71 VAL A O 1
ATOM 571 N N . ASP A 1 72 ? 2.181 10.300 -9.992 1.00 84.38 72 ASP A N 1
ATOM 572 C CA . ASP A 1 72 ? 1.112 11.321 -9.932 1.00 84.38 72 ASP A CA 1
ATOM 573 C C . ASP A 1 72 ? 0.247 11.196 -8.665 1.00 84.38 72 ASP A C 1
ATOM 575 O O . ASP A 1 72 ? -0.482 12.113 -8.309 1.00 84.38 72 ASP A O 1
ATOM 579 N N . HIS A 1 73 ? 0.327 10.066 -7.949 1.00 84.38 73 HIS A N 1
ATOM 580 C CA . HIS A 1 73 ? -0.428 9.765 -6.718 1.00 84.38 73 HIS A CA 1
ATOM 581 C C . HIS A 1 73 ? -1.965 9.699 -6.870 1.00 84.38 73 HIS A C 1
ATOM 583 O O . HIS A 1 73 ? -2.633 8.984 -6.129 1.00 84.38 73 HIS A O 1
ATOM 589 N N . LYS A 1 74 ? -2.532 10.358 -7.881 1.00 90.25 74 LYS A N 1
ATOM 590 C CA . LYS A 1 74 ? -3.965 10.485 -8.140 1.00 90.25 74 LYS A CA 1
ATOM 591 C C . LYS A 1 74 ? -4.709 9.150 -8.175 1.00 90.25 74 LYS A C 1
ATOM 593 O O . LYS A 1 74 ? -5.733 9.009 -7.518 1.00 90.25 74 LYS A O 1
ATOM 598 N N . VAL A 1 75 ? -4.181 8.166 -8.907 1.00 89.56 75 VAL A N 1
ATOM 599 C CA . VAL A 1 75 ? -4.815 6.840 -9.030 1.00 89.56 75 VAL A CA 1
ATOM 600 C C . VAL A 1 75 ? -4.917 6.153 -7.669 1.00 89.56 75 VAL A C 1
ATOM 602 O O . VAL A 1 75 ? -5.939 5.547 -7.365 1.00 89.56 75 VAL A O 1
ATOM 605 N N . PHE A 1 76 ? -3.884 6.278 -6.829 1.00 92.50 76 PHE A N 1
ATOM 606 C CA . PHE A 1 76 ? -3.919 5.732 -5.477 1.00 92.50 76 PHE A CA 1
ATOM 607 C C . PHE A 1 76 ? -5.032 6.390 -4.659 1.00 92.50 76 PHE A C 1
ATOM 609 O O . PHE A 1 76 ? -5.837 5.676 -4.067 1.00 92.50 76 PHE A O 1
ATOM 616 N N . ASP A 1 77 ? -5.129 7.722 -4.672 1.00 93.19 77 AS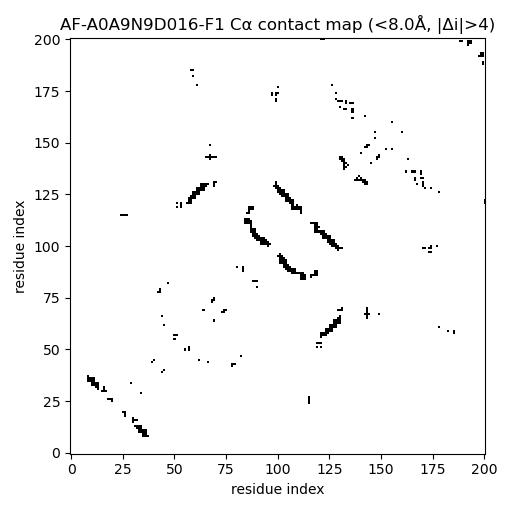P A N 1
ATOM 617 C CA . ASP A 1 77 ? -6.166 8.428 -3.917 1.00 93.19 77 ASP A CA 1
ATOM 618 C C . ASP A 1 77 ? -7.580 8.062 -4.372 1.00 93.19 77 ASP A C 1
ATOM 620 O O . ASP A 1 77 ? -8.396 7.674 -3.540 1.00 93.19 77 ASP A O 1
ATOM 624 N N . GLU A 1 78 ? -7.852 8.089 -5.677 1.00 94.00 78 GLU A N 1
ATOM 625 C CA . GLU A 1 78 ? -9.169 7.746 -6.229 1.00 94.00 78 GLU A CA 1
ATOM 626 C C . GLU A 1 78 ? -9.594 6.320 -5.844 1.00 94.00 78 GLU A C 1
ATOM 628 O O . GLU A 1 78 ? -10.713 6.086 -5.380 1.00 94.00 78 GLU A O 1
ATOM 633 N N . VAL A 1 79 ? -8.680 5.357 -5.988 1.00 94.12 79 VAL A N 1
ATOM 634 C CA . VAL A 1 79 ? -8.942 3.947 -5.690 1.00 94.12 79 VAL A CA 1
ATOM 635 C C . VAL A 1 79 ? -9.091 3.700 -4.185 1.00 94.12 79 VAL A C 1
ATOM 637 O O . VAL A 1 79 ? -9.972 2.936 -3.771 1.00 94.12 79 VAL A O 1
ATOM 640 N N . GLN A 1 80 ? -8.259 4.326 -3.345 1.00 95.56 80 GLN A N 1
ATOM 641 C CA . GLN A 1 80 ? -8.368 4.168 -1.894 1.00 95.56 80 GLN A CA 1
ATOM 642 C C . GLN A 1 80 ? -9.600 4.877 -1.330 1.00 95.56 80 GLN A C 1
ATOM 644 O O . GLN A 1 80 ? -10.220 4.337 -0.414 1.00 95.56 80 GLN A O 1
ATOM 649 N N . ASP A 1 81 ? -10.004 6.024 -1.874 1.00 95.00 81 ASP A N 1
ATOM 650 C CA . ASP A 1 81 ? -11.218 6.723 -1.447 1.00 95.00 81 ASP A CA 1
ATOM 651 C C . ASP A 1 81 ? -12.468 5.921 -1.820 1.00 95.00 81 ASP A C 1
ATOM 653 O O . ASP A 1 81 ? -13.347 5.725 -0.979 1.00 95.00 81 ASP A O 1
ATOM 657 N N . PHE A 1 82 ? -12.503 5.335 -3.022 1.00 94.88 82 PHE A N 1
ATOM 658 C CA . PHE A 1 82 ? -13.559 4.398 -3.414 1.00 94.88 82 PHE A CA 1
ATOM 659 C C . PHE A 1 82 ? -13.616 3.164 -2.498 1.00 94.88 82 PHE A C 1
ATOM 661 O O . PHE A 1 82 ? -14.692 2.722 -2.089 1.00 94.88 82 PHE A O 1
ATOM 668 N N . PHE A 1 83 ? -12.460 2.607 -2.123 1.00 95.38 83 PHE A N 1
ATOM 669 C CA . PHE A 1 83 ? -12.397 1.528 -1.137 1.00 95.38 83 PHE A CA 1
ATOM 670 C C . PHE A 1 83 ? -12.931 1.966 0.237 1.00 95.38 83 PHE A C 1
ATOM 672 O O . PHE A 1 83 ? -13.686 1.221 0.870 1.00 95.38 83 PHE A O 1
ATOM 679 N N . CYS A 1 84 ? -12.556 3.160 0.699 1.00 96.38 84 CYS A N 1
ATOM 680 C CA . CYS A 1 84 ? -12.990 3.709 1.979 1.00 96.38 84 CYS A CA 1
ATOM 681 C C . CYS A 1 84 ? -14.502 3.918 2.023 1.00 96.38 84 CYS A C 1
ATOM 683 O O . CYS A 1 84 ? -15.126 3.523 3.006 1.00 96.38 84 CYS A O 1
ATOM 685 N N . ASP A 1 85 ? -15.091 4.435 0.947 1.00 95.25 85 ASP A N 1
ATOM 686 C CA . ASP A 1 85 ? -16.535 4.611 0.794 1.00 95.25 85 ASP A CA 1
ATOM 687 C C . ASP A 1 85 ? -17.293 3.273 0.900 1.00 95.25 85 ASP A C 1
ATOM 689 O O . ASP A 1 85 ? -18.217 3.113 1.705 1.00 95.25 85 ASP A O 1
ATOM 693 N N . ARG A 1 86 ? -16.819 2.251 0.172 1.00 93.31 86 ARG A N 1
ATOM 694 C CA . ARG A 1 86 ? -17.419 0.902 0.150 1.00 93.31 86 ARG A CA 1
ATOM 695 C C . ARG A 1 86 ? -17.244 0.111 1.438 1.00 93.31 86 ARG A C 1
ATOM 697 O O . ARG A 1 86 ? -18.029 -0.791 1.725 1.00 93.31 86 ARG A O 1
ATOM 704 N N . ARG A 1 87 ? -16.161 0.342 2.180 1.00 93.81 87 ARG A N 1
ATOM 705 C CA . ARG A 1 87 ? -15.865 -0.412 3.409 1.00 93.81 87 ARG A CA 1
ATOM 706 C C . ARG A 1 87 ? -16.167 0.360 4.672 1.00 93.81 87 ARG A C 1
ATOM 708 O O . ARG A 1 87 ? -16.215 -0.271 5.722 1.00 93.81 87 ARG A O 1
ATOM 715 N N . GLY A 1 88 ? -16.406 1.661 4.599 1.00 96.06 88 GLY A N 1
ATOM 716 C CA . GLY A 1 88 ? -16.718 2.459 5.771 1.00 96.06 88 GLY A CA 1
ATOM 717 C C . GLY A 1 88 ? -15.506 2.945 6.545 1.00 96.06 88 GLY A C 1
ATOM 718 O O . GLY A 1 88 ? -15.517 2.887 7.775 1.00 96.06 88 GLY A O 1
ATOM 719 N N . PHE A 1 89 ? -14.464 3.398 5.855 1.00 97.38 89 PHE A N 1
ATOM 720 C CA . PHE A 1 89 ? -13.306 4.035 6.477 1.00 97.38 89 PHE A CA 1
ATOM 721 C C . PHE A 1 89 ? -13.321 5.546 6.254 1.00 97.38 89 PHE A C 1
ATOM 723 O O . PHE A 1 89 ? -13.697 6.027 5.193 1.00 97.38 89 PHE A O 1
ATOM 730 N N . ASN A 1 90 ? -12.834 6.288 7.240 1.00 96.56 90 ASN A N 1
ATOM 731 C CA . ASN A 1 90 ? -12.275 7.612 7.047 1.00 96.56 90 ASN A CA 1
ATOM 732 C C . ASN A 1 90 ? -10.756 7.455 6.915 1.00 96.56 90 ASN A C 1
ATOM 734 O O . ASN A 1 90 ? -10.113 6.932 7.834 1.00 96.56 90 ASN A O 1
ATOM 738 N N . ARG A 1 91 ? -10.197 7.868 5.775 1.00 96.12 91 ARG A N 1
ATOM 739 C CA . ARG A 1 91 ? -8.756 7.843 5.519 1.00 96.12 91 ARG A CA 1
ATOM 740 C C . ARG A 1 91 ? -8.170 9.213 5.814 1.00 96.12 91 ARG A C 1
ATOM 742 O O . ARG A 1 91 ? -8.617 10.207 5.251 1.00 96.12 91 ARG A O 1
ATOM 749 N N . THR A 1 92 ? -7.148 9.272 6.660 1.00 95.50 92 THR A N 1
ATOM 750 C CA . THR A 1 92 ? -6.432 10.524 6.934 1.00 95.50 92 THR A CA 1
ATOM 751 C C . THR A 1 92 ? -4.944 10.375 6.688 1.00 95.50 92 THR A C 1
ATOM 753 O O . THR A 1 92 ? -4.299 9.486 7.245 1.00 95.50 92 THR A O 1
ATOM 756 N N . THR A 1 93 ? -4.380 11.290 5.910 1.00 94.62 93 THR A N 1
ATOM 757 C CA . THR A 1 93 ? -2.941 11.354 5.671 1.00 94.62 93 THR A CA 1
ATOM 758 C C . THR A 1 93 ? -2.231 11.961 6.880 1.00 94.62 93 THR A C 1
ATOM 760 O O . THR A 1 93 ? -2.487 13.103 7.258 1.00 94.62 93 THR A O 1
ATOM 763 N N . ARG A 1 94 ? -1.323 11.199 7.491 1.00 90.19 94 ARG A N 1
ATOM 764 C CA . ARG A 1 94 ? -0.575 11.591 8.692 1.00 90.19 94 ARG A CA 1
ATOM 765 C C . ARG A 1 94 ? 0.799 12.176 8.364 1.00 90.19 94 ARG A C 1
ATOM 767 O O . ARG A 1 94 ? 1.190 13.174 8.961 1.00 90.19 94 ARG A O 1
ATOM 774 N N . ILE A 1 95 ? 1.559 11.537 7.470 1.00 87.56 95 ILE A N 1
ATOM 775 C CA . ILE A 1 95 ? 2.950 11.912 7.149 1.00 87.56 95 ILE A CA 1
ATOM 776 C C . ILE A 1 95 ? 3.169 11.818 5.638 1.00 87.56 95 ILE A C 1
ATOM 778 O O . ILE A 1 95 ? 2.922 10.766 5.060 1.00 87.56 95 ILE A O 1
ATOM 782 N N . VAL A 1 96 ? 3.684 12.894 5.030 1.00 89.50 96 VAL A N 1
ATOM 783 C CA . VAL A 1 96 ? 4.040 12.973 3.591 1.00 89.50 96 VAL A CA 1
ATOM 784 C C . VAL A 1 96 ? 5.424 13.573 3.333 1.00 89.50 96 VAL A C 1
ATOM 786 O O . VAL A 1 96 ? 5.838 13.741 2.191 1.00 89.50 96 VAL A O 1
ATOM 789 N N . THR A 1 97 ? 6.163 13.926 4.386 1.00 90.06 97 THR A N 1
ATOM 790 C CA . THR A 1 97 ? 7.478 14.578 4.264 1.00 90.06 97 THR A CA 1
ATOM 791 C C . THR A 1 97 ? 8.531 13.669 3.632 1.00 90.06 97 THR A C 1
ATOM 793 O O . THR A 1 97 ? 9.470 14.160 3.009 1.00 90.06 97 THR A O 1
ATOM 796 N N . ASN A 1 98 ? 8.372 12.351 3.763 1.0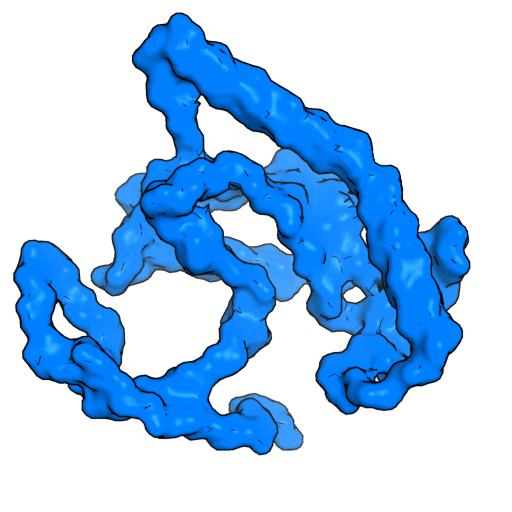0 91.88 98 ASN A N 1
ATOM 797 C CA . ASN A 1 98 ? 9.178 11.362 3.068 1.00 91.88 98 ASN A CA 1
ATOM 798 C C . ASN A 1 98 ? 8.448 10.880 1.810 1.00 91.88 98 ASN A C 1
ATOM 800 O O . ASN A 1 98 ? 7.527 10.072 1.893 1.00 91.88 98 ASN A O 1
ATOM 804 N N . LYS A 1 99 ? 8.897 11.317 0.628 1.00 92.50 99 LYS A N 1
ATOM 805 C CA . LYS A 1 99 ? 8.267 10.919 -0.642 1.00 92.50 99 LYS A CA 1
ATOM 806 C C . LYS A 1 99 ? 8.246 9.398 -0.871 1.00 92.50 99 LYS A C 1
ATOM 808 O O . LYS A 1 99 ? 7.358 8.917 -1.572 1.00 92.50 99 LYS A O 1
ATOM 813 N N . TYR A 1 100 ? 9.186 8.651 -0.282 1.00 95.44 100 TYR A N 1
ATOM 814 C CA . TYR A 1 100 ? 9.279 7.195 -0.423 1.00 95.44 100 TYR A CA 1
ATOM 815 C C . TYR A 1 100 ? 8.354 6.430 0.522 1.00 95.44 100 TYR A C 1
ATOM 817 O O . TYR A 1 100 ? 8.134 5.247 0.282 1.00 95.44 100 TYR A O 1
ATOM 825 N N . CYS A 1 101 ? 7.827 7.067 1.573 1.00 96.75 101 CYS A N 1
ATOM 826 C CA . CYS A 1 101 ? 6.904 6.446 2.516 1.00 96.75 101 CYS A CA 1
ATOM 827 C C . CYS A 1 101 ? 5.932 7.476 3.080 1.00 96.75 101 CYS A C 1
ATOM 829 O O . CYS A 1 101 ? 6.296 8.314 3.909 1.00 96.75 101 CYS A O 1
ATOM 831 N N . GLU A 1 102 ? 4.678 7.364 2.674 1.00 96.00 102 GLU A N 1
ATOM 832 C CA . GLU A 1 102 ? 3.587 8.126 3.260 1.00 96.00 102 GLU A CA 1
ATOM 833 C C . GLU A 1 102 ? 2.889 7.294 4.332 1.00 96.00 102 GLU A C 1
ATOM 835 O O . GLU A 1 102 ? 2.907 6.063 4.301 1.00 96.00 102 GLU A O 1
ATOM 840 N N . VAL A 1 103 ? 2.281 7.955 5.310 1.00 97.81 103 VAL A N 1
ATOM 841 C CA . VAL A 1 103 ? 1.554 7.273 6.383 1.00 97.81 103 VAL A CA 1
ATOM 842 C C . VAL A 1 103 ? 0.105 7.705 6.351 1.00 97.81 103 VAL A C 1
ATOM 844 O O . VAL A 1 103 ? -0.187 8.889 6.505 1.00 97.81 103 VAL A O 1
ATOM 847 N N . HIS A 1 104 ? -0.784 6.731 6.195 1.00 97.31 104 HIS A N 1
ATOM 848 C CA . HIS A 1 104 ? -2.225 6.920 6.093 1.00 97.31 104 HIS A CA 1
ATOM 849 C C . HIS A 1 104 ? -2.923 6.134 7.198 1.00 97.31 104 HIS A C 1
ATOM 851 O O . HIS A 1 104 ? -2.645 4.953 7.395 1.00 97.31 104 HIS A O 1
ATOM 857 N N . ASP A 1 105 ? -3.837 6.771 7.913 1.00 97.25 105 ASP A N 1
ATOM 858 C CA . ASP A 1 105 ? -4.687 6.110 8.898 1.00 97.25 105 ASP A CA 1
ATOM 859 C C . ASP A 1 105 ? -6.024 5.753 8.272 1.00 97.25 105 ASP A C 1
ATOM 861 O O . ASP A 1 105 ? -6.652 6.599 7.645 1.00 97.25 105 ASP A O 1
ATOM 865 N N . PHE A 1 106 ? -6.471 4.518 8.476 1.00 97.50 106 PHE A N 1
ATOM 866 C CA . PHE A 1 106 ? -7.784 4.042 8.060 1.00 97.50 106 PHE A CA 1
ATOM 867 C C . PHE A 1 106 ? -8.619 3.786 9.311 1.00 97.50 106 PHE A C 1
ATOM 869 O O . PHE A 1 106 ? -8.390 2.812 10.030 1.00 97.50 106 PHE A O 1
ATOM 876 N N . ILE A 1 107 ? -9.583 4.667 9.576 1.00 96.62 107 ILE A N 1
ATOM 877 C CA . ILE A 1 107 ? -10.391 4.672 10.801 1.00 96.62 107 ILE A CA 1
ATOM 878 C C . ILE A 1 107 ? -11.830 4.257 10.457 1.00 96.62 107 ILE A C 1
ATOM 880 O O . ILE A 1 107 ? -12.451 4.909 9.620 1.00 96.62 107 ILE A O 1
ATOM 884 N N . PRO A 1 108 ? -12.387 3.187 11.052 1.00 96.00 108 PRO A N 1
ATOM 885 C CA . PRO A 1 108 ? -13.770 2.785 10.820 1.00 96.00 108 PRO A CA 1
ATOM 886 C C . PRO A 1 108 ? -14.783 3.884 11.160 1.00 96.00 108 PRO A C 1
ATOM 888 O O . PRO A 1 108 ? -14.604 4.631 12.118 1.00 96.00 108 PRO A O 1
ATOM 891 N N . THR A 1 109 ? -15.868 3.956 10.389 1.00 94.81 109 THR A N 1
ATOM 892 C CA . THR A 1 109 ? -16.950 4.950 10.550 1.00 94.81 109 THR A CA 1
ATOM 893 C C . THR A 1 109 ? -18.275 4.342 11.027 1.00 94.81 109 THR A C 1
ATOM 895 O O . THR A 1 109 ? -19.288 5.039 11.069 1.00 94.81 109 THR A O 1
ATOM 898 N N . ASP A 1 110 ? -18.289 3.037 11.327 1.00 89.62 110 ASP A N 1
ATOM 899 C CA . ASP A 1 110 ? -19.471 2.213 11.649 1.00 89.62 110 ASP A CA 1
ATOM 900 C C . ASP A 1 110 ? -20.570 2.176 10.569 1.00 89.62 110 ASP A C 1
ATOM 902 O O . ASP A 1 110 ? -21.606 1.532 10.740 1.00 89.62 110 ASP A O 1
ATOM 906 N N . LYS A 1 111 ? -20.347 2.835 9.430 1.00 91.50 111 LYS A N 1
ATOM 907 C CA . LYS A 1 111 ? -21.271 2.931 8.299 1.00 91.50 111 LYS A CA 1
ATOM 908 C C . LYS A 1 111 ? -20.561 2.515 7.027 1.00 91.50 111 LYS A C 1
ATOM 910 O O . LYS A 1 111 ? -19.347 2.597 6.947 1.00 91.50 111 LYS A O 1
ATOM 915 N N . THR A 1 112 ? -21.313 2.071 6.035 1.00 90.69 112 THR A N 1
ATOM 916 C CA . THR A 1 112 ? -20.806 1.758 4.698 1.00 90.69 112 THR A CA 1
ATOM 917 C C . THR A 1 112 ? -21.846 2.175 3.671 1.00 90.69 112 THR A C 1
ATOM 919 O O . THR A 1 112 ? -23.044 2.123 3.958 1.00 90.69 112 THR A O 1
ATOM 922 N N . ASN A 1 113 ? -21.380 2.598 2.498 1.00 89.12 113 ASN A N 1
ATOM 923 C CA . ASN A 1 113 ? -22.226 2.928 1.356 1.00 89.12 113 ASN A CA 1
ATOM 924 C C . ASN A 1 113 ? -22.433 1.729 0.409 1.00 89.12 113 ASN A C 1
ATOM 926 O O . ASN A 1 113 ? -23.042 1.878 -0.647 1.00 89.12 113 ASN A O 1
ATOM 930 N N . ASP A 1 114 ? -21.964 0.534 0.786 1.00 87.56 114 ASP A N 1
ATOM 931 C CA . ASP A 1 114 ? -22.194 -0.709 0.050 1.00 87.56 114 ASP A CA 1
ATOM 932 C C . ASP A 1 114 ? -23.236 -1.592 0.755 1.00 87.56 114 ASP A C 1
ATOM 934 O O . ASP A 1 114 ? -23.134 -1.874 1.948 1.00 87.56 114 ASP A O 1
ATOM 938 N N . GLU A 1 115 ? -24.246 -2.052 0.016 1.00 82.31 115 GLU A N 1
ATOM 939 C CA . GLU A 1 115 ? -25.350 -2.847 0.573 1.00 82.31 115 GLU A CA 1
ATOM 940 C C . GLU A 1 115 ? -25.007 -4.330 0.829 1.00 82.31 115 GLU A C 1
ATOM 942 O O . GLU A 1 115 ? -25.787 -5.040 1.470 1.00 82.31 115 GLU A O 1
ATOM 947 N N . PHE A 1 116 ? -23.862 -4.811 0.334 1.00 79.56 116 PHE A N 1
ATOM 948 C CA . PHE A 1 116 ? -23.417 -6.206 0.432 1.00 79.56 116 PHE A CA 1
ATOM 949 C C . PHE A 1 116 ? -22.253 -6.398 1.406 1.00 79.56 116 PHE A C 1
ATOM 951 O O . PHE A 1 116 ? -22.001 -7.519 1.858 1.00 79.56 116 PHE A O 1
ATOM 958 N N . LEU A 1 117 ? -21.526 -5.332 1.736 1.00 82.31 117 LEU A N 1
ATOM 959 C CA . LEU A 1 117 ? -20.368 -5.384 2.619 1.00 82.31 117 LEU A CA 1
ATOM 960 C C . LEU A 1 117 ? -20.727 -4.874 4.018 1.00 82.31 117 LEU A C 1
ATOM 962 O O . LEU A 1 117 ? -21.375 -3.844 4.148 1.00 82.31 117 LEU A O 1
ATOM 966 N N . PRO A 1 118 ? -20.275 -5.532 5.099 1.00 86.31 118 PRO A N 1
ATOM 967 C CA . PRO A 1 118 ? -20.351 -4.934 6.426 1.00 86.31 118 PRO A CA 1
ATOM 968 C C . PRO A 1 118 ? -19.376 -3.747 6.530 1.00 86.31 118 PRO A C 1
ATOM 970 O O . PRO A 1 118 ? -18.351 -3.742 5.836 1.00 86.31 118 PRO A O 1
ATOM 973 N N . PRO A 1 119 ? -19.616 -2.775 7.429 1.00 92.31 119 PRO A N 1
ATOM 974 C CA . PRO A 1 119 ? -18.643 -1.726 7.698 1.00 92.31 119 PRO A CA 1
ATOM 975 C C . PRO A 1 119 ? -17.341 -2.310 8.262 1.00 92.31 119 PRO A C 1
ATOM 977 O O . PRO A 1 119 ? -17.280 -3.426 8.795 1.00 92.31 119 PRO A O 1
ATOM 980 N N . ALA A 1 120 ? -16.261 -1.557 8.108 1.00 94.56 120 ALA A N 1
ATOM 981 C CA . ALA A 1 120 ? -14.985 -1.831 8.729 1.00 94.56 120 ALA A CA 1
ATOM 982 C C . ALA A 1 120 ? -15.134 -1.898 10.251 1.00 94.56 120 ALA A C 1
ATOM 984 O O . ALA A 1 120 ? -15.943 -1.190 10.836 1.00 94.56 120 ALA A O 1
ATOM 985 N N . GLN A 1 121 ? -14.351 -2.766 10.890 1.00 93.19 121 GLN A N 1
ATOM 986 C CA . GLN A 1 121 ? -14.459 -3.011 12.336 1.00 93.19 121 GLN A CA 1
ATOM 987 C C . GLN A 1 121 ? -13.194 -2.651 13.106 1.00 93.19 121 GLN A C 1
ATOM 989 O O . GLN A 1 121 ? -13.220 -2.592 14.329 1.00 93.19 121 GLN A O 1
ATOM 994 N N . LYS A 1 122 ? -12.071 -2.487 12.407 1.00 93.75 122 LYS A N 1
ATOM 995 C CA . LYS A 1 122 ? -10.776 -2.268 13.034 1.00 93.75 122 LYS A CA 1
ATOM 996 C C . LYS A 1 122 ? -9.986 -1.247 12.242 1.00 93.75 122 LYS A C 1
ATOM 998 O O . LYS A 1 122 ? -9.911 -1.358 11.016 1.00 93.75 122 LYS A O 1
ATOM 1003 N N . GLN A 1 123 ? -9.406 -0.288 12.950 1.00 95.50 123 GLN A N 1
ATOM 1004 C CA . GLN A 1 123 ? -8.496 0.669 12.340 1.00 95.50 123 GLN A CA 1
ATOM 1005 C C . GLN A 1 123 ? -7.132 0.045 12.047 1.00 95.50 123 GLN A C 1
ATOM 1007 O O . GLN A 1 123 ? -6.689 -0.876 12.736 1.00 95.50 123 GLN A O 1
ATOM 1012 N N . PHE A 1 124 ? -6.439 0.588 11.056 1.00 96.75 124 PHE A N 1
ATOM 1013 C CA . PHE A 1 124 ? -5.044 0.253 10.800 1.00 96.75 124 PHE A CA 1
ATOM 1014 C C . PHE A 1 124 ? -4.296 1.453 10.228 1.00 96.75 124 PHE A C 1
ATOM 1016 O O . PHE A 1 124 ? -4.892 2.387 9.689 1.00 96.75 124 PHE A O 1
ATOM 1023 N N . VAL A 1 125 ? -2.974 1.401 10.342 1.00 97.56 125 VAL A N 1
ATOM 1024 C CA . VAL A 1 125 ? -2.067 2.370 9.729 1.00 97.56 125 VAL A CA 1
ATOM 1025 C C . VAL A 1 125 ? -1.445 1.742 8.488 1.00 97.56 125 VAL A C 1
ATOM 1027 O O . VAL A 1 125 ? -0.901 0.643 8.565 1.00 97.56 125 VAL A O 1
ATOM 1030 N N . LEU A 1 126 ? -1.493 2.429 7.353 1.00 97.62 126 LEU A N 1
ATOM 1031 C CA . LEU A 1 126 ? -0.770 2.072 6.139 1.00 97.62 126 LEU A CA 1
ATOM 1032 C C . LEU A 1 126 ? 0.503 2.915 6.042 1.00 97.62 126 LEU A C 1
ATOM 1034 O O . LEU A 1 126 ? 0.441 4.127 5.852 1.00 97.62 126 LEU A O 1
ATOM 1038 N N . CYS A 1 127 ? 1.658 2.263 6.129 1.00 97.88 127 CYS A N 1
ATOM 1039 C CA . CYS A 1 127 ? 2.908 2.792 5.600 1.00 97.88 127 CYS A CA 1
ATOM 1040 C C . CYS A 1 127 ? 2.931 2.484 4.101 1.00 97.88 127 CYS A C 1
ATOM 1042 O O . CYS A 1 127 ? 3.114 1.331 3.715 1.00 97.88 127 CYS A O 1
ATOM 1044 N N . TYR A 1 128 ? 2.692 3.497 3.277 1.00 96.81 128 TYR A N 1
ATOM 1045 C CA . TYR A 1 128 ? 2.597 3.409 1.826 1.00 96.81 128 TYR A CA 1
ATOM 1046 C C . TYR A 1 128 ? 3.944 3.758 1.192 1.00 96.81 128 TYR A C 1
ATOM 1048 O O . TYR A 1 128 ? 4.327 4.927 1.128 1.00 96.81 128 TYR A O 1
ATOM 1056 N N . LEU A 1 129 ? 4.684 2.734 0.766 1.00 97.19 129 LEU A N 1
ATOM 1057 C CA . LEU A 1 129 ? 5.999 2.875 0.160 1.00 97.19 129 LEU A CA 1
ATOM 1058 C C . LEU A 1 129 ? 5.899 2.885 -1.358 1.00 97.19 129 LEU A C 1
ATOM 1060 O O . LEU A 1 129 ? 5.472 1.904 -1.961 1.00 97.19 129 LEU A O 1
ATOM 1064 N N . ARG A 1 130 ? 6.367 3.968 -1.973 1.00 95.19 130 ARG A N 1
ATOM 1065 C CA . ARG A 1 130 ? 6.329 4.146 -3.426 1.00 95.19 130 ARG A CA 1
ATOM 1066 C C . ARG A 1 130 ? 7.645 3.750 -4.078 1.00 95.19 130 ARG A C 1
ATOM 1068 O O . ARG A 1 130 ? 8.727 4.178 -3.653 1.00 95.19 130 ARG A O 1
ATOM 1075 N N . TYR A 1 131 ? 7.563 2.972 -5.150 1.00 96.06 131 TYR A N 1
ATOM 1076 C CA . TYR A 1 131 ? 8.716 2.616 -5.962 1.00 96.06 131 TYR A CA 1
ATOM 1077 C C . TYR A 1 131 ? 9.072 3.753 -6.930 1.00 96.06 131 TYR A C 1
ATOM 1079 O O . TYR A 1 131 ? 8.669 3.758 -8.084 1.00 96.06 131 TYR A O 1
ATOM 1087 N N . LEU A 1 132 ? 9.798 4.746 -6.412 1.00 96.50 132 LEU A N 1
ATOM 1088 C CA . LEU A 1 132 ? 10.206 5.967 -7.118 1.00 96.50 132 LEU A CA 1
ATOM 1089 C C . LEU A 1 132 ? 11.704 5.978 -7.430 1.00 96.50 132 LEU A C 1
ATOM 1091 O O . LEU A 1 132 ? 12.474 5.284 -6.760 1.00 96.50 132 LEU A O 1
ATOM 1095 N N . GLN A 1 133 ? 12.122 6.849 -8.352 1.00 97.12 133 GLN A N 1
ATOM 1096 C CA . GLN A 1 133 ? 13.531 7.194 -8.564 1.00 97.12 133 GLN A CA 1
ATOM 1097 C C . GLN A 1 133 ? 14.245 7.586 -7.258 1.00 97.12 133 GLN A C 1
ATOM 1099 O O . GLN A 1 133 ? 13.714 8.344 -6.435 1.00 97.12 133 GLN A O 1
ATOM 1104 N N . ASN A 1 134 ? 15.502 7.145 -7.127 1.00 97.50 134 ASN A N 1
ATOM 1105 C CA . ASN A 1 134 ? 16.399 7.514 -6.037 1.00 97.50 134 ASN A CA 1
ATOM 1106 C C . ASN A 1 134 ? 17.810 7.834 -6.543 1.00 97.50 134 ASN A C 1
ATOM 1108 O O . ASN A 1 134 ? 18.528 6.957 -7.029 1.00 97.50 134 ASN A O 1
ATOM 1112 N N . ASP A 1 135 ? 18.233 9.082 -6.339 1.00 96.75 135 ASP A N 1
ATOM 1113 C CA . ASP A 1 135 ? 19.514 9.611 -6.822 1.00 96.75 135 ASP A CA 1
ATOM 1114 C C . ASP A 1 135 ? 20.735 8.898 -6.219 1.00 96.75 135 ASP A C 1
ATOM 1116 O O . ASP A 1 135 ? 21.817 8.924 -6.802 1.00 96.75 135 ASP A O 1
ATOM 1120 N N . LYS A 1 136 ? 20.577 8.215 -5.073 1.00 96.94 136 LYS A N 1
ATOM 1121 C CA . LYS A 1 136 ? 21.639 7.386 -4.473 1.00 96.94 136 LYS A CA 1
ATOM 1122 C C . LYS A 1 136 ? 21.931 6.115 -5.279 1.00 96.94 136 LYS A C 1
ATOM 1124 O O . LYS A 1 136 ? 22.936 5.455 -5.020 1.00 96.94 136 LYS A O 1
ATOM 1129 N N . VAL A 1 137 ? 21.043 5.740 -6.201 1.00 97.81 137 VAL A N 1
ATOM 1130 C CA . VAL A 1 137 ? 21.150 4.527 -7.020 1.00 97.81 137 VAL A CA 1
ATOM 1131 C C . VAL A 1 137 ? 21.412 4.880 -8.473 1.00 97.81 137 VAL A C 1
ATOM 1133 O O . VAL A 1 137 ? 22.404 4.409 -9.026 1.00 97.81 137 VAL A O 1
ATOM 1136 N N . ASP A 1 138 ? 20.525 5.674 -9.072 1.00 97.19 138 ASP A N 1
ATOM 1137 C CA . ASP A 1 138 ? 20.662 6.202 -10.428 1.00 97.19 138 ASP A CA 1
ATOM 1138 C C . ASP A 1 138 ? 19.693 7.391 -10.607 1.00 97.19 138 ASP A C 1
ATOM 1140 O O . ASP A 1 138 ? 18.476 7.195 -10.529 1.00 97.19 138 ASP A O 1
ATOM 1144 N N . PRO A 1 139 ? 20.193 8.620 -10.835 1.00 95.44 139 PRO A N 1
ATOM 1145 C CA . PRO A 1 139 ? 19.359 9.814 -10.983 1.00 95.44 139 PRO A CA 1
ATOM 1146 C C . PRO A 1 139 ? 18.590 9.885 -12.313 1.00 95.44 139 PRO A C 1
ATOM 1148 O O . PRO A 1 139 ? 17.811 10.813 -12.506 1.00 95.44 139 PRO A O 1
ATOM 1151 N N . ASN A 1 140 ? 18.812 8.955 -13.245 1.00 95.62 140 ASN A N 1
ATOM 1152 C CA . ASN A 1 140 ? 18.122 8.923 -14.538 1.00 95.62 140 ASN A CA 1
ATOM 1153 C C . ASN A 1 140 ? 17.157 7.737 -14.666 1.00 95.62 140 ASN A C 1
ATOM 1155 O O . ASN A 1 140 ? 16.514 7.574 -15.704 1.00 95.62 140 ASN A O 1
ATOM 1159 N N . PHE A 1 141 ? 17.071 6.886 -13.641 1.00 95.75 141 PHE A N 1
ATOM 1160 C CA . PHE A 1 141 ? 16.199 5.722 -13.651 1.00 95.75 141 PHE A CA 1
ATOM 1161 C C . PHE A 1 141 ? 14.894 6.006 -12.899 1.00 95.75 141 PHE A C 1
ATOM 1163 O O . PHE A 1 141 ? 14.824 5.874 -11.676 1.00 95.75 141 PHE A O 1
ATOM 1170 N N . GLU A 1 142 ? 13.848 6.345 -13.655 1.00 94.88 142 GLU A N 1
ATOM 1171 C CA . GLU A 1 142 ? 12.469 6.385 -13.164 1.00 94.88 142 GLU A CA 1
ATOM 1172 C C . GLU A 1 142 ? 11.777 5.042 -13.464 1.00 94.88 142 GLU A C 1
ATOM 1174 O O . GLU A 1 142 ? 11.430 4.772 -14.622 1.00 94.88 142 GLU A O 1
ATOM 1179 N N . PRO A 1 143 ? 11.584 4.163 -12.461 1.00 94.88 143 PRO A N 1
ATOM 1180 C CA . PRO A 1 143 ? 10.989 2.845 -12.676 1.00 94.88 143 PRO A CA 1
ATOM 1181 C C . PRO A 1 143 ? 9.572 2.897 -13.256 1.00 94.88 143 PRO A C 1
ATOM 1183 O O . PRO A 1 143 ? 9.189 1.966 -13.961 1.00 94.88 143 PRO A O 1
ATOM 1186 N N . ALA A 1 144 ? 8.799 3.956 -13.006 1.00 92.56 144 ALA A N 1
ATOM 1187 C CA . ALA A 1 144 ? 7.434 4.063 -13.517 1.00 92.56 144 ALA A CA 1
ATOM 1188 C C . ALA A 1 144 ? 7.363 4.255 -15.046 1.00 92.56 144 ALA A C 1
ATOM 1190 O O . ALA A 1 144 ? 6.340 3.942 -15.655 1.00 92.56 144 ALA A O 1
ATOM 1191 N N . THR A 1 145 ? 8.432 4.766 -15.672 1.00 92.44 145 THR A N 1
ATOM 1192 C CA . THR A 1 145 ? 8.446 5.148 -17.098 1.00 92.44 145 THR A CA 1
ATOM 1193 C C . THR A 1 145 ? 9.548 4.478 -17.918 1.00 92.44 145 THR A C 1
ATOM 1195 O O . THR A 1 145 ? 9.541 4.585 -19.147 1.00 92.44 145 THR A O 1
ATOM 1198 N N . ALA A 1 146 ? 10.487 3.770 -17.284 1.00 93.69 146 ALA A N 1
ATOM 1199 C CA . ALA A 1 146 ? 11.556 3.090 -18.003 1.00 93.69 146 ALA A CA 1
ATOM 1200 C C . ALA A 1 146 ? 11.013 2.001 -18.952 1.00 93.69 146 ALA A C 1
ATOM 1202 O O . ALA A 1 146 ? 10.125 1.214 -18.631 1.00 93.69 146 ALA A O 1
ATOM 1203 N N . SER A 1 147 ? 11.586 1.922 -20.154 1.00 91.81 147 SER A N 1
ATOM 1204 C CA . SER A 1 147 ? 11.079 1.055 -21.230 1.00 91.81 147 SER A CA 1
ATOM 1205 C C . SER A 1 147 ? 11.109 -0.441 -20.898 1.00 91.81 147 SER A C 1
ATOM 1207 O O . SER A 1 147 ? 10.279 -1.202 -21.393 1.00 91.81 147 SER A O 1
ATOM 1209 N N . PHE A 1 148 ? 12.045 -0.872 -20.051 1.00 93.25 148 PHE A N 1
ATOM 1210 C CA . PHE A 1 148 ? 12.179 -2.269 -19.637 1.00 93.25 148 PHE A CA 1
ATOM 1211 C C . PHE A 1 148 ? 11.380 -2.614 -18.369 1.00 93.25 148 PHE A C 1
ATOM 1213 O O . PHE A 1 148 ? 11.265 -3.789 -18.032 1.00 93.25 148 PHE A O 1
ATOM 1220 N N . SER A 1 149 ? 10.823 -1.632 -17.654 1.00 91.00 149 SER A N 1
ATOM 1221 C CA . SER A 1 149 ? 10.008 -1.853 -16.446 1.00 91.00 149 SER A CA 1
ATOM 1222 C C . SER A 1 149 ? 8.504 -1.835 -16.733 1.00 91.00 149 SER A C 1
ATOM 1224 O O . SER A 1 149 ? 7.689 -1.715 -15.821 1.00 91.00 149 SER A O 1
ATOM 1226 N N . THR A 1 150 ? 8.111 -1.974 -18.000 1.00 88.94 150 THR A N 1
ATOM 1227 C CA . THR A 1 150 ? 6.698 -2.015 -18.389 1.00 88.94 150 THR A CA 1
ATOM 1228 C C . THR A 1 150 ? 6.026 -3.312 -17.930 1.00 88.94 150 THR A C 1
ATOM 1230 O O . THR A 1 150 ? 6.656 -4.367 -17.880 1.00 88.94 150 THR A O 1
ATOM 1233 N N . ARG A 1 151 ? 4.709 -3.256 -17.677 1.00 84.25 151 ARG A N 1
ATOM 1234 C CA . ARG A 1 151 ? 3.871 -4.412 -17.285 1.00 84.25 151 ARG A CA 1
ATOM 1235 C C . ARG A 1 151 ? 3.987 -5.617 -18.230 1.00 84.25 151 ARG A C 1
ATOM 1237 O O . ARG A 1 151 ? 3.708 -6.739 -17.824 1.00 84.25 151 ARG A O 1
ATOM 1244 N N . PHE A 1 152 ? 4.347 -5.385 -19.491 1.00 86.94 152 PHE A N 1
ATOM 1245 C CA . PHE A 1 152 ? 4.416 -6.419 -20.524 1.00 86.94 152 PHE A CA 1
ATOM 1246 C C . PHE A 1 152 ? 5.838 -6.913 -20.803 1.00 86.94 152 PHE A C 1
ATOM 1248 O O . PHE A 1 152 ? 6.018 -7.730 -21.705 1.00 86.94 152 PHE A O 1
ATOM 1255 N N . ASN A 1 153 ? 6.842 -6.445 -20.054 1.00 91.44 153 ASN A N 1
ATOM 1256 C CA . ASN A 1 153 ? 8.186 -6.980 -20.174 1.00 91.44 153 ASN A CA 1
ATOM 1257 C C . ASN A 1 153 ? 8.365 -8.212 -19.275 1.00 91.44 153 ASN A C 1
ATOM 1259 O O . ASN A 1 153 ? 8.170 -8.146 -18.066 1.00 91.44 153 ASN A O 1
ATOM 1263 N N . PHE A 1 154 ? 8.772 -9.327 -19.877 1.00 94.31 154 PHE A N 1
ATOM 1264 C CA . PHE A 1 154 ? 9.089 -10.57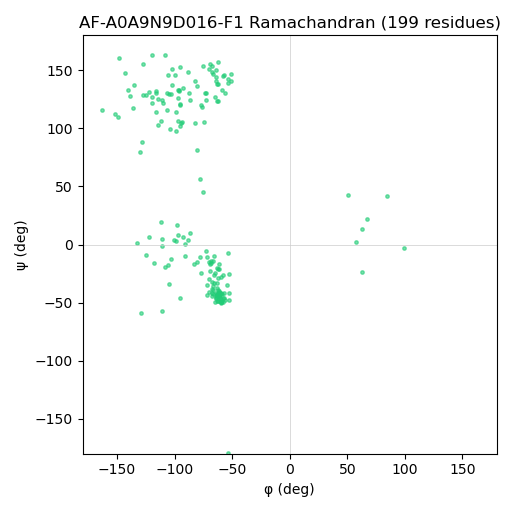9 -19.177 1.00 94.31 154 PHE A CA 1
ATOM 1265 C C . PHE A 1 154 ? 10.525 -11.046 -19.446 1.00 94.31 154 PHE A C 1
ATOM 1267 O O . PHE A 1 154 ? 10.906 -12.133 -19.016 1.00 94.31 154 PHE A O 1
ATOM 1274 N N . ASP A 1 155 ? 11.320 -10.233 -20.144 1.00 96.06 155 ASP A N 1
ATOM 1275 C CA . ASP A 1 155 ? 12.724 -10.501 -20.432 1.00 96.06 155 ASP A CA 1
ATOM 1276 C C . ASP A 1 155 ? 13.593 -9.439 -19.749 1.00 96.06 155 ASP A C 1
ATOM 1278 O O . ASP A 1 155 ? 13.517 -8.243 -20.048 1.00 96.06 155 ASP A O 1
ATOM 1282 N N . TYR A 1 156 ? 14.390 -9.876 -18.777 1.00 97.00 156 TYR A N 1
ATOM 1283 C CA . TYR A 1 156 ? 15.240 -9.002 -17.982 1.00 97.00 156 TYR A CA 1
ATOM 1284 C C . TYR A 1 156 ? 16.674 -9.510 -17.991 1.00 97.00 156 TYR A C 1
ATOM 1286 O O . TYR A 1 156 ? 16.963 -10.647 -17.614 1.00 97.00 156 TYR A O 1
ATOM 1294 N N . SER A 1 157 ? 17.603 -8.618 -18.323 1.00 98.00 157 SER A N 1
ATOM 1295 C CA . SER A 1 157 ? 19.018 -8.851 -18.053 1.00 98.00 157 SER A CA 1
ATOM 1296 C C . SER A 1 157 ? 19.294 -8.838 -16.548 1.00 98.00 157 SER A C 1
ATOM 1298 O O . SER A 1 157 ? 18.636 -8.133 -15.777 1.00 98.00 157 SER A O 1
ATOM 1300 N N . THR A 1 158 ? 20.345 -9.542 -16.126 1.00 98.19 158 THR A N 1
ATOM 1301 C CA . THR A 1 158 ? 20.819 -9.519 -14.733 1.00 98.19 158 THR A CA 1
ATOM 1302 C C . THR A 1 158 ? 21.059 -8.091 -14.237 1.00 98.19 158 THR A C 1
ATOM 1304 O O . THR A 1 158 ? 20.636 -7.742 -13.141 1.00 98.19 158 THR A O 1
ATOM 1307 N N . ALA A 1 159 ? 21.643 -7.227 -15.075 1.00 97.94 159 ALA A N 1
ATOM 1308 C CA . ALA A 1 159 ? 21.918 -5.836 -14.717 1.00 97.94 159 ALA A CA 1
ATOM 1309 C C . ALA A 1 159 ? 20.641 -5.019 -14.437 1.00 97.94 159 ALA A C 1
ATOM 1311 O O . ALA A 1 159 ? 20.635 -4.194 -13.522 1.00 97.94 159 ALA A O 1
ATOM 1312 N N . GLN A 1 160 ? 19.557 -5.253 -15.187 1.00 97.44 160 GLN A N 1
ATOM 1313 C CA . GLN A 1 160 ? 18.262 -4.603 -14.949 1.00 97.44 160 GLN A CA 1
ATOM 1314 C C . GLN A 1 160 ? 17.633 -5.075 -13.634 1.00 97.44 160 GLN A C 1
ATOM 1316 O O . GLN A 1 160 ? 17.185 -4.246 -12.842 1.00 97.44 160 GLN A O 1
ATOM 1321 N N . VAL A 1 161 ? 17.659 -6.384 -13.362 1.00 97.19 161 VAL A N 1
ATOM 1322 C CA . VAL A 1 161 ? 17.164 -6.947 -12.092 1.00 97.19 161 VAL A CA 1
ATOM 1323 C C . VAL A 1 161 ? 17.957 -6.395 -10.904 1.00 97.19 161 VAL A C 1
ATOM 1325 O O . VAL A 1 161 ? 17.372 -5.977 -9.899 1.00 97.19 161 VAL A O 1
ATOM 1328 N N . ASP A 1 162 ? 19.282 -6.328 -11.028 1.00 98.25 162 ASP A N 1
ATOM 1329 C CA . ASP A 1 162 ? 20.163 -5.785 -9.995 1.00 98.25 162 ASP A CA 1
ATOM 1330 C C . ASP A 1 162 ? 19.909 -4.293 -9.755 1.00 98.25 162 ASP A C 1
ATOM 1332 O O . ASP A 1 162 ? 19.874 -3.849 -8.605 1.00 98.25 162 ASP A O 1
ATOM 1336 N N . LEU A 1 163 ? 19.705 -3.506 -10.818 1.00 98.06 163 LEU A N 1
ATOM 1337 C CA . LEU A 1 163 ? 19.335 -2.093 -10.719 1.00 98.06 163 LEU A CA 1
ATOM 1338 C C . LEU A 1 163 ? 18.013 -1.916 -9.966 1.00 98.06 163 LEU A C 1
ATOM 1340 O O . LEU A 1 163 ? 17.968 -1.164 -8.989 1.00 98.06 163 LEU A O 1
ATOM 1344 N N . MET A 1 164 ? 16.972 -2.651 -10.359 1.00 97.25 164 MET A N 1
ATOM 1345 C CA . MET A 1 164 ? 15.658 -2.569 -9.720 1.00 97.25 164 MET A CA 1
ATOM 1346 C C . MET A 1 164 ? 15.709 -2.976 -8.242 1.00 97.25 164 MET A C 1
ATOM 1348 O O . MET A 1 164 ? 15.129 -2.309 -7.379 1.00 97.25 164 MET A O 1
ATOM 1352 N N . THR A 1 165 ? 16.468 -4.027 -7.928 1.00 97.81 165 THR A N 1
ATOM 1353 C C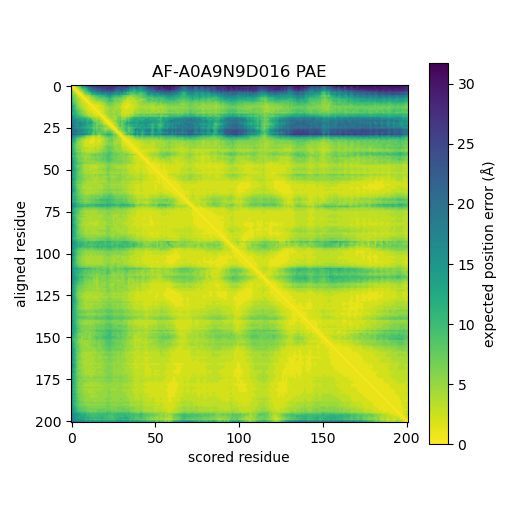A . THR A 1 165 ? 16.658 -4.511 -6.555 1.00 97.81 165 THR A CA 1
ATOM 1354 C C . THR A 1 165 ? 17.424 -3.502 -5.699 1.00 97.81 165 THR A C 1
ATOM 1356 O O . THR A 1 165 ? 17.057 -3.265 -4.544 1.00 97.81 165 THR A O 1
ATOM 1359 N N . ARG A 1 166 ? 18.485 -2.883 -6.239 1.00 98.44 166 ARG A N 1
ATOM 1360 C CA . ARG A 1 166 ? 19.224 -1.816 -5.544 1.00 98.44 166 ARG A CA 1
ATOM 1361 C C . ARG A 1 166 ? 18.331 -0.613 -5.269 1.00 98.44 166 ARG A C 1
ATOM 1363 O O . ARG A 1 166 ? 18.370 -0.100 -4.153 1.00 98.44 166 ARG A O 1
ATOM 1370 N N . LEU A 1 167 ? 17.503 -0.217 -6.238 1.00 98.38 167 LEU A N 1
ATOM 1371 C CA . LEU A 1 167 ? 16.536 0.865 -6.066 1.00 98.38 167 LEU A CA 1
ATOM 1372 C C . LEU A 1 167 ? 15.551 0.563 -4.930 1.00 98.38 167 LEU A C 1
ATOM 1374 O O . LEU A 1 167 ? 15.402 1.370 -4.016 1.00 98.38 167 LEU A O 1
ATOM 1378 N N . ALA A 1 168 ? 14.950 -0.631 -4.925 1.00 97.88 168 ALA A N 1
ATOM 1379 C CA . ALA A 1 168 ? 13.987 -1.022 -3.894 1.00 97.88 168 ALA A CA 1
ATOM 1380 C C . ALA A 1 168 ? 14.611 -0.989 -2.488 1.00 97.88 168 ALA A C 1
ATOM 1382 O O . ALA A 1 168 ? 14.017 -0.463 -1.545 1.00 97.88 168 ALA A O 1
ATOM 1383 N N . LYS A 1 169 ? 15.848 -1.487 -2.356 1.00 98.25 169 LYS A N 1
ATOM 1384 C CA . LYS A 1 169 ? 16.609 -1.437 -1.099 1.00 98.25 169 LYS A CA 1
ATOM 1385 C C . LYS A 1 169 ? 16.898 -0.004 -0.658 1.00 98.25 169 LYS A C 1
ATOM 1387 O O . LYS A 1 169 ? 16.741 0.298 0.520 1.00 98.25 169 LYS A O 1
ATOM 1392 N N . ALA A 1 170 ? 17.304 0.872 -1.575 1.00 98.25 170 ALA A N 1
ATOM 1393 C CA . ALA A 1 170 ? 17.582 2.266 -1.247 1.00 98.25 170 ALA A CA 1
ATOM 1394 C C . ALA A 1 170 ? 16.318 2.994 -0.766 1.00 98.25 170 ALA A C 1
ATOM 1396 O O . ALA A 1 170 ? 16.353 3.623 0.286 1.00 98.25 170 ALA A O 1
ATOM 1397 N N . ASN A 1 171 ? 15.183 2.833 -1.457 1.00 98.00 171 ASN A N 1
ATOM 1398 C CA . ASN A 1 171 ? 13.907 3.440 -1.052 1.00 98.00 171 ASN A CA 1
ATOM 1399 C C . ASN A 1 171 ? 13.434 2.934 0.318 1.00 98.00 171 ASN A C 1
ATOM 1401 O O . ASN A 1 171 ? 12.938 3.717 1.134 1.00 98.00 171 ASN A O 1
ATOM 1405 N N . TRP A 1 172 ? 13.627 1.639 0.599 1.00 97.88 172 TRP A N 1
ATOM 1406 C CA . TRP A 1 172 ? 13.382 1.087 1.929 1.00 97.88 172 TRP A CA 1
ATOM 1407 C C . TRP A 1 172 ? 14.259 1.759 2.988 1.00 97.88 172 TRP A C 1
ATOM 1409 O O . TRP A 1 172 ? 13.738 2.170 4.018 1.00 97.88 172 TRP A O 1
ATOM 1419 N N . LEU A 1 173 ? 15.563 1.919 2.742 1.00 98.12 173 LEU A N 1
ATOM 1420 C CA . LEU A 1 173 ?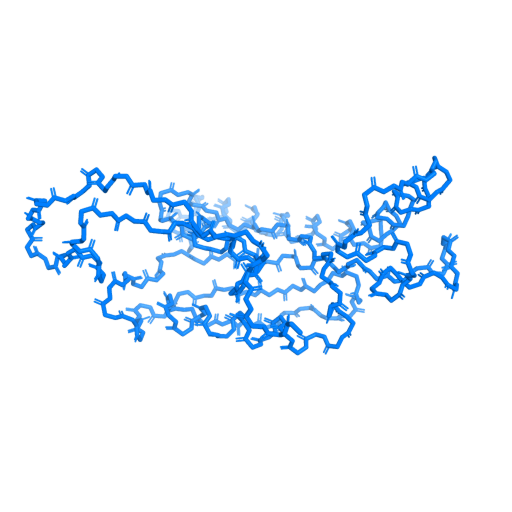 16.480 2.539 3.705 1.00 98.12 173 LEU A CA 1
ATOM 1421 C C . LEU A 1 173 ? 16.133 4.008 3.999 1.00 98.12 173 LEU A C 1
ATOM 1423 O O . LEU A 1 173 ? 16.269 4.432 5.145 1.00 98.12 173 LEU A O 1
ATOM 1427 N N . GLU A 1 174 ? 15.611 4.763 3.025 1.00 97.69 174 GLU A N 1
ATOM 1428 C CA . GLU A 1 174 ? 15.072 6.115 3.281 1.00 97.69 174 GLU A CA 1
ATOM 1429 C C . GLU A 1 174 ? 13.842 6.099 4.203 1.00 97.69 174 GLU A C 1
ATOM 1431 O O . GLU A 1 174 ? 13.529 7.090 4.860 1.00 97.69 174 GLU A O 1
ATOM 1436 N N . SER A 1 175 ? 13.119 4.981 4.243 1.00 97.44 175 SER A N 1
ATOM 1437 C CA . SER A 1 175 ? 11.823 4.841 4.917 1.00 97.44 175 SER A CA 1
ATOM 1438 C C . SER A 1 175 ? 11.898 4.050 6.224 1.00 97.44 175 SER A C 1
ATOM 1440 O O . SER A 1 175 ? 10.996 4.141 7.058 1.00 97.44 175 SER A O 1
ATOM 1442 N N . GLU A 1 176 ? 12.970 3.285 6.430 1.00 97.94 176 GLU A N 1
ATOM 1443 C CA . GLU A 1 176 ? 13.091 2.272 7.479 1.00 97.94 176 GLU A CA 1
ATOM 1444 C C . GLU A 1 176 ? 12.865 2.855 8.875 1.00 97.94 176 GLU A C 1
ATOM 1446 O O . GLU A 1 176 ? 12.121 2.284 9.676 1.00 97.94 176 GLU A O 1
ATOM 1451 N N . LYS A 1 177 ? 13.488 4.004 9.169 1.00 97.50 177 LYS A N 1
ATOM 1452 C CA . LYS A 1 177 ? 13.348 4.670 10.468 1.00 97.50 177 LYS A CA 1
ATOM 1453 C C . LYS A 1 177 ? 11.886 5.031 10.745 1.00 97.50 177 LYS A C 1
ATOM 1455 O O . LYS A 1 177 ? 11.366 4.663 11.794 1.00 97.50 177 LYS A O 1
ATOM 1460 N N . GLN A 1 178 ? 11.225 5.676 9.786 1.00 97.31 178 GLN A N 1
ATOM 1461 C CA . GLN A 1 178 ? 9.827 6.091 9.906 1.00 97.31 178 GLN A CA 1
ATOM 1462 C C . GLN A 1 178 ? 8.902 4.884 10.105 1.00 97.31 178 GLN A C 1
ATOM 1464 O O . GLN A 1 178 ? 8.064 4.885 11.002 1.00 97.31 178 GLN A O 1
ATOM 1469 N N . VAL A 1 179 ? 9.075 3.821 9.312 1.00 98.19 179 VAL A N 1
ATOM 1470 C CA . VAL A 1 179 ? 8.262 2.600 9.440 1.00 98.19 179 VAL A CA 1
ATOM 1471 C C . VAL A 1 179 ? 8.457 1.955 10.817 1.00 98.19 179 VAL A C 1
ATOM 1473 O O . VAL A 1 179 ? 7.480 1.591 11.471 1.00 98.19 179 VAL A O 1
ATOM 1476 N N . LYS A 1 180 ? 9.702 1.857 11.306 1.00 98.38 180 LYS A N 1
ATOM 1477 C CA . LYS A 1 180 ? 9.989 1.337 12.654 1.00 98.38 180 LYS A CA 1
ATOM 1478 C C . LYS A 1 180 ? 9.332 2.181 13.744 1.00 98.38 180 LYS A C 1
ATOM 1480 O O . LYS A 1 180 ? 8.769 1.614 14.676 1.00 98.38 180 LYS A O 1
ATOM 1485 N N . GLU A 1 181 ? 9.369 3.504 13.625 1.00 97.75 181 GLU A N 1
ATOM 1486 C CA . GLU A 1 181 ? 8.719 4.415 14.573 1.00 97.75 181 GLU A CA 1
ATOM 1487 C C . GLU A 1 181 ? 7.200 4.199 14.616 1.00 97.75 181 GLU A C 1
ATOM 1489 O O . GLU A 1 181 ? 6.645 4.091 15.708 1.00 97.75 181 GLU A O 1
ATOM 1494 N N . ILE A 1 182 ? 6.539 4.018 13.465 1.00 97.94 182 ILE A N 1
ATOM 1495 C CA . ILE A 1 182 ? 5.102 3.692 13.400 1.00 97.94 182 ILE A CA 1
ATOM 1496 C C . ILE A 1 182 ? 4.788 2.347 14.069 1.00 97.94 182 ILE A C 1
ATOM 1498 O O . ILE A 1 182 ? 3.809 2.235 14.814 1.00 97.94 182 ILE A O 1
ATOM 1502 N N . ILE A 1 183 ? 5.617 1.324 13.844 1.00 98.38 183 ILE A N 1
ATOM 1503 C CA . ILE A 1 183 ? 5.440 0.007 14.473 1.00 98.38 183 ILE A CA 1
ATOM 1504 C C . ILE A 1 183 ? 5.600 0.112 15.994 1.00 98.38 183 ILE A C 1
ATOM 1506 O O . ILE A 1 183 ? 4.775 -0.422 16.737 1.00 98.38 183 ILE A O 1
ATOM 1510 N N . ILE A 1 184 ? 6.640 0.806 16.464 1.00 98.44 184 ILE A N 1
ATOM 1511 C CA . ILE A 1 184 ? 6.921 0.988 17.894 1.00 98.44 184 ILE A CA 1
ATOM 1512 C C . ILE A 1 184 ? 5.802 1.789 18.568 1.00 98.44 184 ILE A C 1
ATOM 1514 O O . ILE A 1 184 ? 5.333 1.394 19.636 1.00 98.44 184 ILE A O 1
ATOM 1518 N N . ASP A 1 185 ? 5.339 2.876 17.949 1.00 97.31 185 ASP A N 1
ATOM 1519 C CA . ASP A 1 185 ? 4.207 3.676 18.430 1.00 97.31 185 ASP A CA 1
ATOM 1520 C C . ASP A 1 185 ? 2.933 2.826 18.555 1.00 97.31 185 ASP A C 1
ATOM 1522 O O . ASP A 1 185 ? 2.308 2.776 19.617 1.00 97.31 185 ASP A O 1
ATOM 1526 N N . THR A 1 186 ? 2.598 2.067 17.510 1.00 97.19 186 THR A N 1
ATOM 1527 C CA . THR A 1 186 ? 1.424 1.182 17.507 1.00 97.19 186 THR A CA 1
ATOM 1528 C C . THR A 1 186 ? 1.530 0.103 18.586 1.00 97.19 186 THR A C 1
ATOM 1530 O O . THR A 1 186 ? 0.565 -0.167 19.307 1.00 97.19 186 THR A O 1
ATOM 1533 N N . TRP A 1 187 ? 2.715 -0.490 18.755 1.00 97.38 187 TRP A N 1
ATOM 1534 C CA . TRP A 1 187 ? 2.969 -1.472 19.805 1.00 97.38 187 TRP A CA 1
ATOM 1535 C C . TRP A 1 187 ? 2.817 -0.877 21.207 1.00 97.38 187 TRP A C 1
ATOM 1537 O O . TRP A 1 187 ? 2.175 -1.503 22.052 1.00 97.38 187 TRP A O 1
ATOM 1547 N N . ASN A 1 188 ? 3.356 0.323 21.453 1.00 97.75 188 ASN A N 1
ATOM 1548 C CA . ASN A 1 188 ? 3.217 1.013 22.737 1.00 97.75 188 ASN A CA 1
ATOM 1549 C C . ASN A 1 188 ? 1.741 1.254 23.059 1.00 97.75 188 ASN A C 1
ATOM 1551 O O . ASN A 1 188 ? 1.277 0.832 24.116 1.00 97.75 188 ASN A O 1
ATOM 1555 N N . LYS A 1 189 ? 0.968 1.804 22.114 1.00 96.00 189 LYS A N 1
ATOM 1556 C CA . LYS A 1 189 ? -0.475 2.028 22.297 1.00 96.00 189 LYS A CA 1
ATOM 1557 C C . LYS A 1 189 ? -1.228 0.728 22.597 1.00 96.00 189 LYS A C 1
ATOM 1559 O O . LYS A 1 189 ? -2.063 0.685 23.498 1.00 96.00 189 LYS A O 1
ATOM 1564 N N . LYS A 1 190 ? -0.905 -0.363 21.895 1.00 95.81 190 LYS A N 1
ATOM 1565 C CA . LYS A 1 190 ? -1.513 -1.685 22.126 1.00 95.81 190 LYS A CA 1
ATOM 1566 C C . LYS A 1 190 ? -1.119 -2.292 23.474 1.00 95.81 190 LYS A C 1
ATOM 1568 O O . LYS A 1 190 ? -1.943 -2.931 24.131 1.00 95.81 190 LYS A O 1
ATOM 1573 N N . ARG A 1 191 ? 0.135 -2.117 23.898 1.00 96.69 191 ARG A N 1
ATOM 1574 C CA . ARG A 1 191 ? 0.617 -2.533 25.221 1.00 96.69 191 ARG A CA 1
ATOM 1575 C C . ARG A 1 191 ? -0.114 -1.766 26.316 1.00 96.69 191 ARG A C 1
ATOM 1577 O O . ARG A 1 191 ? -0.598 -2.395 27.251 1.00 96.69 191 ARG A O 1
ATOM 1584 N N . ASP A 1 192 ? -0.207 -0.450 26.188 1.00 97.38 192 ASP A N 1
ATOM 1585 C CA . ASP A 1 192 ? -0.814 0.414 27.196 1.00 97.38 192 ASP A CA 1
ATOM 1586 C C . ASP A 1 192 ? -2.319 0.139 27.305 1.00 97.38 192 ASP A C 1
ATOM 1588 O O . ASP A 1 192 ? -2.839 0.015 28.411 1.00 97.38 192 ASP A O 1
ATOM 1592 N N . ALA A 1 193 ? -3.001 -0.099 26.178 1.00 96.25 193 ALA A N 1
ATOM 1593 C CA . ALA A 1 193 ? -4.394 -0.538 26.171 1.00 96.25 193 ALA A CA 1
ATOM 1594 C C . ALA A 1 193 ? -4.595 -1.834 26.980 1.00 96.25 193 ALA A C 1
ATOM 1596 O O . ALA A 1 193 ? -5.445 -1.897 27.868 1.00 96.25 193 ALA A O 1
ATOM 1597 N N . ARG A 1 194 ? -3.734 -2.837 26.752 1.00 95.44 194 ARG A N 1
ATOM 1598 C CA . ARG A 1 194 ? -3.749 -4.100 27.506 1.00 95.44 194 ARG A CA 1
ATOM 1599 C C . ARG A 1 194 ? -3.494 -3.896 29.001 1.00 95.44 194 ARG A C 1
ATOM 1601 O O . ARG A 1 194 ? -4.169 -4.528 29.805 1.00 95.44 194 ARG A O 1
ATOM 1608 N N . LEU A 1 195 ? -2.520 -3.062 29.372 1.00 97.62 195 LEU A N 1
ATOM 1609 C CA . LEU A 1 195 ? -2.185 -2.801 30.778 1.00 97.62 195 LEU A CA 1
ATOM 1610 C C . LEU A 1 195 ? -3.299 -2.045 31.513 1.00 97.62 195 LEU A C 1
ATOM 1612 O O . LEU A 1 195 ? -3.518 -2.294 32.693 1.00 97.62 195 LEU A O 1
ATOM 1616 N N . ASN A 1 196 ? -4.024 -1.179 30.806 1.00 97.06 196 ASN A N 1
ATOM 1617 C CA . ASN A 1 196 ? -5.124 -0.390 31.359 1.00 97.06 196 ASN A CA 1
ATOM 1618 C C . ASN A 1 196 ? -6.495 -1.081 31.243 1.00 97.06 196 ASN A C 1
ATOM 1620 O O . ASN A 1 196 ? -7.502 -0.502 31.642 1.00 97.06 196 ASN A O 1
ATOM 1624 N N . GLY A 1 197 ? -6.561 -2.294 30.681 1.00 94.25 197 GLY A N 1
ATOM 1625 C CA . GLY A 1 197 ? -7.816 -3.028 30.494 1.00 94.25 197 GLY A CA 1
ATOM 1626 C C . GLY A 1 197 ? -8.781 -2.387 29.489 1.00 94.25 197 GLY A C 1
ATOM 1627 O O . GLY A 1 197 ? -9.979 -2.655 29.543 1.00 94.25 197 GLY A O 1
ATOM 1628 N N . VAL A 1 198 ? -8.281 -1.545 28.579 1.00 94.31 198 VAL A N 1
ATOM 1629 C CA . VAL A 1 198 ? -9.076 -0.935 27.504 1.00 94.31 198 VAL A CA 1
ATOM 1630 C C . VAL A 1 198 ? -8.825 -1.654 26.180 1.00 94.31 198 VAL A C 1
ATOM 1632 O O . VAL A 1 198 ? -7.752 -2.210 25.939 1.00 94.31 198 VAL A O 1
ATOM 1635 N N . ASN A 1 199 ? -9.821 -1.652 25.296 1.00 86.12 199 ASN A N 1
ATOM 1636 C CA . ASN A 1 199 ? -9.661 -2.242 23.972 1.00 86.12 199 ASN A CA 1
ATOM 1637 C C . ASN A 1 199 ? -8.762 -1.356 23.110 1.00 86.12 199 ASN A C 1
ATOM 1639 O O . ASN A 1 199 ? -8.992 -0.153 22.997 1.00 86.12 199 ASN A O 1
ATOM 1643 N N . PHE A 1 200 ? -7.752 -1.963 22.484 1.00 88.06 200 PHE A N 1
ATOM 1644 C CA . PHE A 1 200 ? -7.019 -1.295 21.418 1.00 88.06 200 PHE A CA 1
ATOM 1645 C C . PHE A 1 200 ? -7.921 -1.237 20.173 1.00 88.06 200 PHE A C 1
ATOM 1647 O O . PHE A 1 200 ? -8.402 -2.304 19.766 1.00 88.06 200 PHE A O 1
ATOM 1654 N N . PRO A 1 201 ? -8.168 -0.040 19.616 1.00 73.06 201 PRO A N 1
ATOM 1655 C CA . PRO A 1 201 ? -9.045 0.138 18.458 1.00 73.06 201 PRO A CA 1
ATOM 1656 C C . PRO A 1 201 ? -8.601 -0.645 17.207 1.00 73.06 201 PRO A C 1
ATOM 1658 O O . PRO A 1 201 ? -7.430 -1.085 17.107 1.00 73.06 201 PRO A O 1
#

Solvent-accessible surface area (backbone atoms only — not comparable to full-atom values): 11980 Å² total; per-residue (Å²): 133,84,92,61,74,96,61,82,65,55,83,38,77,36,91,64,42,86,64,78,62,66,83,91,49,67,76,58,102,66,79,35,65,59,40,70,66,72,73,54,68,85,69,45,79,63,71,54,70,76,56,61,38,74,92,65,71,53,56,72,42,85,43,78,42,81,51,64,59,62,85,75,44,56,66,59,52,58,42,49,50,54,50,21,47,40,31,9,38,49,76,44,82,75,43,66,88,44,82,39,36,30,32,35,38,37,37,50,63,78,41,47,79,32,97,80,46,71,43,36,80,60,28,34,36,35,40,43,29,45,62,63,60,43,69,94,72,39,78,83,51,43,55,50,72,38,86,75,60,40,96,84,57,86,79,75,55,71,67,56,53,52,51,53,52,51,43,54,51,50,44,44,64,78,28,45,66,63,54,50,50,54,52,51,51,51,49,50,53,45,51,50,20,58,75,70,74,43,85,63,103

Sequence (201 aa):
FEGHHPIPQPNDYNFSYHLHPSPPYKLGPENNEILHFGDPGATNDFPMYPITHPKRKIDVVIGFDCSTSVVDHKVFDEVQDFFCDRRGFNRTTRIVTNKYCEVHDFIPTDKTNDEFLPPAQKQFVLCYLRYLQNDKVDPNFEPATASFSTRFNFDYSTAQVDLMTRLAKANWLESEKQVKEIIIDTWNKKRDARLNGVNFP

Radius of gyration: 20.21 Å; Cα contacts (8 Å, |Δi|>4): 270; chains: 1; bounding box: 53×38×59 Å

Secondary structure (DSSP, 8-state):
--S--SSPPP-EE-TTTT--PPTTPPP-S---SEE----GGGT-SS-HHHHT-GGG---EEEEEE--TTTTT-HHHHHHHHHHHHHHTEEEEEEE-SSTTEEEEEEEE-S--S-SSSPPP-S-EEEEEEE----TTT-TT--TTT-TTSSTT-----HHHHHHHHHHHHHHHHHHHHHHHHHHHHHHHHHHHHHHTTPPP-

pLDDT: mean 89.99, std 11.07, range [29.58, 98.44]

Organism: NCBI:txid1213867

Nearest PDB structures (foldseek):
  3t1t-assembly4_D  TM=3.218E-01  e=1.944E-02  Thermus thermophilus HB8
  4zni-assembly1_A  TM=3.140E-01  e=1.024E+00  Oshimavirus P7426
  7lbm-assembly1_g  TM=3.780E-01  e=3.923E+00  Homo sapiens
  4h61-assembly3_A  TM=3.761E-01  e=4.182E+00  Schizosaccharomyces pombe 972h-
  2nvm-assembly1_A  TM=2.975E-01  e=5.067E+00  Trichormus variabilis ATCC 29413

InterPro domains:
  IPR016035 Acyl transferase/acyl hydrolase/lysophospholipase [SSF52151] (24-191)

Foldseek 3Di:
DPDDDPDFFDWDADPCQPPDDDPPADDPPDNDRTDGDDDCVVQDPDPVVVQQDPVVQAAEAEAEDLALCLVVCVVVVVRVVVVCQAQAWDKDWDDPPQVQWTKIKTHHRQDHPHPNYGHGDHIYIYGYGYLADDVVQPNPDGLSDDPCNDPPHPDDDPVRVVSSVVSVVVSCVSCVVVSVVSVVVSVVQCVVCVVVVHDDD

Mean predicted aligned error: 5.57 Å